Protein AF-A0A8X7BJM1-F1 (afdb_monomer)

Secondary structure (DSSP, 8-state):
------GGGTT-HHHHHHHHHHHTT-SHHHHHHHHHH----TTS-HHHHHHHHHHHHHHHHHHTT--SHHHHHHHHHHHHHHHHS-HHHHHTTHHHHTT--SHHHHHHHHHHHHHHHHHHHHHHHHHHHHHH-TT---S--TTGGGEEEEEETTEEEEEE--TT-SSEEEEGGG--GGGEEEEEEEE--TT-SSPEEEEEEEEEEEETTEEEEEEEEEEPPS---

Radius of gyration: 25.99 Å; Cα contacts (8 Å, |Δi|>4): 200; chains: 1; bounding box: 63×40×68 Å

Structure (mmCIF, N/CA/C/O backbone):
data_AF-A0A8X7BJM1-F1
#
_entry.id   AF-A0A8X7BJM1-F1
#
loop_
_atom_site.group_PDB
_atom_site.id
_atom_site.type_symbol
_atom_site.label_atom_id
_atom_site.label_alt_id
_atom_site.label_comp_id
_atom_site.label_asym_id
_atom_site.label_entity_id
_atom_site.label_seq_id
_atom_site.pdbx_PDB_ins_code
_atom_site.Cartn_x
_atom_site.Cartn_y
_atom_site.Cartn_z
_atom_site.occupancy
_atom_site.B_iso_or_equiv
_atom_site.auth_seq_id
_atom_site.auth_comp_id
_atom_site.auth_asym_id
_atom_site.auth_atom_id
_atom_site.pdbx_PDB_model_num
ATOM 1 N N . MET A 1 1 ? -14.568 16.059 1.500 1.00 31.41 1 MET A N 1
ATOM 2 C CA . MET A 1 1 ? -15.320 16.355 0.261 1.00 31.41 1 MET A CA 1
ATOM 3 C C . MET A 1 1 ? -14.582 15.734 -0.912 1.00 31.41 1 MET A C 1
ATOM 5 O O . MET A 1 1 ? -13.547 16.249 -1.311 1.00 31.41 1 MET A O 1
ATOM 9 N N . LEU A 1 2 ? -15.061 14.593 -1.407 1.00 35.19 2 LEU A N 1
ATOM 10 C CA . LEU A 1 2 ? -14.572 14.008 -2.654 1.00 35.19 2 LEU A CA 1
ATOM 11 C C . LEU A 1 2 ? -15.111 14.876 -3.796 1.00 35.19 2 LEU A C 1
ATOM 13 O O . LEU A 1 2 ? -16.325 14.955 -3.980 1.00 35.19 2 LEU A O 1
ATOM 17 N N . ALA A 1 3 ? -14.231 15.585 -4.501 1.00 38.00 3 ALA A N 1
ATOM 18 C CA . ALA A 1 3 ? -14.613 16.372 -5.666 1.00 38.00 3 ALA A CA 1
ATOM 19 C C . ALA A 1 3 ? -15.157 15.418 -6.742 1.00 38.00 3 ALA A C 1
ATOM 21 O O . ALA A 1 3 ? -14.415 14.640 -7.337 1.00 38.00 3 ALA A O 1
ATOM 22 N N . ARG A 1 4 ? -16.478 15.423 -6.932 1.00 48.12 4 ARG A N 1
ATOM 23 C CA . ARG A 1 4 ? -17.160 14.653 -7.974 1.00 48.12 4 ARG A CA 1
ATOM 24 C C . ARG A 1 4 ? -16.864 15.352 -9.302 1.00 48.12 4 ARG A C 1
ATOM 26 O O . ARG A 1 4 ? -17.369 16.446 -9.536 1.00 48.12 4 ARG A O 1
ATOM 33 N N . GLU A 1 5 ? -15.990 14.771 -10.122 1.00 55.28 5 GLU A N 1
ATOM 34 C CA . GLU A 1 5 ? -15.698 15.317 -11.451 1.00 55.28 5 GLU A CA 1
ATOM 35 C C . GLU A 1 5 ? -16.954 15.290 -12.344 1.00 55.28 5 GLU A C 1
ATOM 37 O O . GLU A 1 5 ? -17.783 14.379 -12.218 1.00 55.28 5 GLU A O 1
ATOM 42 N N . PRO A 1 6 ? -17.128 16.295 -13.222 1.00 49.28 6 PRO A N 1
ATOM 43 C CA . PRO A 1 6 ? -18.355 16.483 -13.982 1.00 49.28 6 PRO A CA 1
ATOM 44 C C . PRO A 1 6 ? -18.604 15.322 -14.952 1.00 49.28 6 PRO A C 1
ATOM 46 O O . PRO A 1 6 ? -17.766 14.970 -15.784 1.00 49.28 6 PRO A O 1
ATOM 49 N N . THR A 1 7 ? -19.810 14.761 -14.868 1.00 55.81 7 THR A N 1
ATOM 50 C CA . THR A 1 7 ? -20.319 13.607 -15.632 1.00 55.81 7 THR A CA 1
ATOM 51 C C . THR A 1 7 ? -20.351 13.805 -17.150 1.00 55.81 7 THR A C 1
ATOM 53 O O . THR A 1 7 ? -20.554 12.844 -17.884 1.00 55.81 7 THR A O 1
ATOM 56 N N . GLU A 1 8 ? -20.099 15.017 -17.643 1.00 57.72 8 GLU A N 1
ATOM 57 C CA . GLU A 1 8 ? -20.101 15.347 -19.074 1.00 57.72 8 GLU A CA 1
ATOM 58 C C . GLU A 1 8 ? -18.934 14.715 -19.854 1.00 57.72 8 GLU A C 1
ATOM 60 O O . GLU A 1 8 ? -19.044 14.514 -21.061 1.00 57.72 8 GLU A O 1
ATOM 65 N N . ARG A 1 9 ? -17.827 14.344 -19.192 1.00 54.62 9 ARG A N 1
ATOM 66 C CA . ARG A 1 9 ? -16.657 13.723 -19.853 1.00 54.62 9 ARG A CA 1
ATOM 67 C C . ARG A 1 9 ? -16.597 12.199 -19.735 1.00 54.62 9 ARG A C 1
ATOM 69 O O . ARG A 1 9 ? -15.728 11.586 -20.347 1.00 54.62 9 ARG A O 1
ATOM 76 N N . ALA A 1 10 ? -17.532 11.577 -19.013 1.00 55.81 10 ALA A N 1
ATOM 77 C CA . ALA A 1 10 ? -17.560 10.127 -18.794 1.00 55.81 10 ALA A CA 1
ATOM 78 C C . ALA A 1 10 ? -17.855 9.308 -20.068 1.00 55.81 10 ALA A C 1
ATOM 80 O O . ALA A 1 10 ? -17.527 8.128 -20.122 1.00 55.81 10 ALA A O 1
ATOM 81 N N . ASN A 1 11 ? -18.427 9.930 -21.105 1.00 61.69 11 ASN A N 1
ATOM 82 C CA . ASN A 1 11 ? -18.673 9.288 -22.404 1.00 61.69 11 ASN A CA 1
ATOM 83 C C . ASN A 1 11 ? -17.532 9.494 -23.414 1.00 61.69 11 ASN A C 1
ATOM 85 O O . ASN A 1 11 ? -17.582 8.945 -24.514 1.00 61.69 11 ASN A O 1
ATOM 89 N N . ASN A 1 12 ? -16.508 10.285 -23.077 1.00 77.75 12 ASN A N 1
ATOM 90 C CA . ASN A 1 12 ? -15.340 10.437 -23.934 1.00 77.75 12 ASN A CA 1
ATOM 91 C C . ASN A 1 12 ? -14.398 9.254 -23.690 1.00 77.75 12 ASN A C 1
ATOM 93 O O . ASN A 1 12 ? -13.692 9.207 -22.681 1.00 77.75 12 ASN A O 1
ATOM 97 N N . TYR A 1 13 ? -14.406 8.306 -24.627 1.00 72.62 13 TYR A N 1
ATOM 98 C CA . TYR A 1 13 ? -13.582 7.105 -24.561 1.00 72.62 13 TYR A CA 1
ATOM 99 C C . TYR A 1 13 ? -12.098 7.430 -24.387 1.00 72.62 13 TYR A C 1
ATOM 101 O O . TYR A 1 13 ? -11.459 6.782 -23.573 1.00 72.62 13 TYR A O 1
ATOM 109 N N . ASP A 1 14 ? -11.562 8.450 -25.062 1.00 70.69 14 ASP A N 1
ATOM 110 C CA . ASP A 1 14 ? -10.148 8.818 -24.938 1.00 70.69 14 ASP A CA 1
ATOM 111 C C . ASP A 1 14 ? -9.834 9.412 -23.560 1.00 70.69 14 ASP A C 1
ATOM 113 O O . ASP A 1 14 ? -8.816 9.074 -22.969 1.00 70.69 14 ASP A O 1
ATOM 117 N N . PHE A 1 15 ? -10.743 10.203 -22.981 1.00 76.75 15 PHE A N 1
ATOM 118 C CA . PHE A 1 15 ? -10.597 10.718 -21.614 1.00 76.75 15 PHE A CA 1
ATOM 119 C C . PHE A 1 15 ? -10.690 9.606 -20.565 1.00 76.75 15 PHE A C 1
ATOM 121 O O . PHE A 1 15 ? -9.881 9.560 -19.645 1.00 76.75 15 PHE A O 1
ATOM 128 N N . VAL A 1 16 ? -11.658 8.695 -20.696 1.00 72.69 16 VAL A N 1
ATOM 129 C CA . VAL A 1 16 ? -11.825 7.559 -19.779 1.00 72.69 16 VAL A CA 1
ATOM 130 C C . VAL A 1 16 ? -10.684 6.563 -19.940 1.00 72.69 16 VAL A C 1
ATOM 132 O O . VAL A 1 16 ? -10.176 6.062 -18.943 1.00 72.69 16 VAL A O 1
ATOM 135 N N . LYS A 1 17 ? -10.225 6.314 -21.168 1.00 65.31 17 LYS A N 1
ATOM 136 C CA . LYS A 1 17 ? -9.043 5.508 -21.469 1.00 65.31 17 LYS A CA 1
ATOM 137 C C . LYS A 1 17 ? -7.799 6.142 -20.867 1.00 65.31 17 LYS A C 1
ATOM 139 O O . LYS A 1 17 ? -7.094 5.441 -20.158 1.00 65.31 17 LYS A O 1
ATOM 144 N N . ASP A 1 18 ? -7.565 7.438 -21.042 1.00 67.31 18 ASP A N 1
ATOM 145 C CA . ASP A 1 18 ? -6.436 8.134 -20.420 1.00 67.31 18 ASP A CA 1
ATOM 146 C C . ASP A 1 18 ? -6.542 8.144 -18.895 1.00 67.31 18 ASP A C 1
ATOM 148 O O . ASP A 1 18 ? -5.548 7.918 -18.216 1.00 67.31 18 ASP A O 1
ATOM 152 N N . LEU A 1 19 ? -7.734 8.331 -18.329 1.00 68.69 19 LEU A N 1
ATOM 153 C CA . LEU A 1 19 ? -7.967 8.297 -16.886 1.00 68.69 19 LEU A CA 1
ATOM 154 C C . LEU A 1 19 ? -7.733 6.892 -16.314 1.00 68.69 19 LEU A C 1
ATOM 156 O O . LEU A 1 19 ? -7.068 6.757 -15.290 1.00 68.69 19 LEU A O 1
ATOM 160 N N . ILE A 1 20 ? -8.225 5.845 -16.983 1.00 63.72 20 ILE A N 1
ATOM 161 C CA . ILE A 1 20 ? -8.004 4.443 -16.615 1.00 63.72 20 ILE A CA 1
ATOM 162 C C . ILE A 1 20 ? -6.530 4.086 -16.788 1.00 63.72 20 ILE A C 1
ATOM 164 O O . ILE A 1 20 ? -5.962 3.529 -15.862 1.00 63.72 20 ILE A O 1
ATOM 168 N N . LEU A 1 21 ? -5.875 4.447 -17.895 1.00 58.19 21 LEU A N 1
ATOM 169 C CA . LEU A 1 21 ? -4.447 4.203 -18.145 1.00 58.19 21 LEU A CA 1
ATOM 170 C C . LEU A 1 21 ? -3.553 4.928 -17.128 1.00 58.19 21 LEU A C 1
ATOM 172 O O . LEU A 1 21 ? -2.592 4.349 -16.617 1.00 58.19 21 LEU A O 1
ATOM 176 N N . LYS A 1 22 ? -3.904 6.167 -16.773 1.00 60.94 22 LYS A N 1
ATOM 177 C CA . LYS A 1 22 ? -3.243 6.973 -15.738 1.00 60.94 22 LYS A CA 1
ATOM 178 C C . LYS A 1 22 ? -3.478 6.401 -14.334 1.00 60.94 22 LYS A C 1
ATOM 180 O O . LYS A 1 22 ? -2.590 6.495 -13.490 1.00 60.94 22 LYS A O 1
ATOM 185 N N . ARG A 1 23 ? -4.625 5.750 -14.095 1.00 51.47 23 ARG A N 1
ATOM 186 C CA . ARG A 1 23 ? -4.988 5.073 -12.833 1.00 51.47 23 ARG A CA 1
ATOM 187 C C . ARG A 1 23 ? -4.426 3.648 -12.719 1.00 51.47 23 ARG A C 1
ATOM 189 O O . ARG A 1 23 ? -4.087 3.235 -11.619 1.00 51.47 23 ARG A O 1
ATOM 196 N N . TYR A 1 24 ? -4.254 2.935 -13.835 1.00 51.00 24 TYR A N 1
ATOM 197 C CA . TYR A 1 24 ? -3.680 1.583 -13.924 1.00 51.00 24 TYR A CA 1
ATOM 198 C C . TYR A 1 24 ? -2.150 1.557 -14.087 1.00 51.00 24 TYR A C 1
ATOM 200 O O . TYR A 1 24 ? -1.584 0.475 -14.213 1.00 51.00 24 TYR A O 1
ATOM 208 N N . ARG A 1 25 ? -1.468 2.717 -14.054 1.00 53.84 25 ARG A N 1
ATOM 209 C CA . ARG A 1 25 ? 0.008 2.834 -14.004 1.00 53.84 25 ARG A CA 1
ATOM 210 C C . ARG A 1 25 ? 0.726 1.895 -14.980 1.00 53.84 25 ARG A C 1
ATOM 212 O O . ARG A 1 25 ? 1.560 1.076 -14.604 1.00 53.84 25 ARG A O 1
ATOM 219 N N . LEU A 1 26 ? 0.423 2.040 -16.262 1.00 54.47 26 LEU A N 1
ATOM 220 C CA . LEU A 1 26 ? 0.952 1.166 -17.311 1.00 54.47 26 LEU A CA 1
ATOM 221 C C . LEU A 1 26 ? 2.413 1.435 -17.708 1.00 54.47 26 LEU A C 1
ATOM 223 O O . LEU A 1 26 ? 2.839 0.961 -18.754 1.00 54.47 26 LEU A O 1
ATOM 227 N N . ASN A 1 27 ? 3.181 2.173 -16.913 1.00 66.56 27 ASN A N 1
ATOM 228 C CA . ASN A 1 27 ? 4.412 2.760 -17.415 1.00 66.56 27 ASN A CA 1
ATOM 229 C C . ASN A 1 27 ? 5.642 2.153 -16.664 1.00 66.56 27 ASN A C 1
ATOM 231 O O . ASN A 1 27 ? 6.302 1.279 -17.221 1.00 66.56 27 ASN A O 1
ATOM 235 N N . SER A 1 28 ? 5.898 2.396 -15.375 1.00 69.38 28 SER A N 1
ATOM 236 C CA . SER A 1 28 ? 7.191 1.982 -14.766 1.00 69.38 28 SER A CA 1
ATOM 237 C C . SER A 1 28 ? 7.228 0.554 -14.216 1.00 69.38 28 SER A C 1
ATOM 239 O O . SER A 1 28 ? 8.232 -0.142 -14.356 1.00 69.38 28 SER A O 1
ATOM 241 N N . GLU A 1 29 ? 6.137 0.075 -13.615 1.00 74.69 29 GLU A N 1
ATOM 242 C CA . GLU A 1 29 ? 6.082 -1.273 -13.025 1.00 74.69 29 GLU A CA 1
ATOM 243 C C . GLU A 1 29 ? 6.137 -2.366 -14.101 1.00 74.69 29 GLU A C 1
ATOM 245 O O . GLU A 1 29 ? 6.759 -3.410 -13.912 1.00 74.69 29 GLU A O 1
ATOM 250 N N . LYS A 1 30 ? 5.533 -2.114 -15.267 1.00 79.62 30 LYS A N 1
ATOM 251 C CA . LYS A 1 30 ? 5.574 -3.047 -16.396 1.00 79.62 30 LYS A CA 1
ATOM 252 C C . LYS A 1 30 ? 6.967 -3.113 -17.016 1.00 79.62 30 LYS A C 1
ATOM 254 O O . LYS A 1 30 ? 7.442 -4.212 -17.277 1.00 79.62 30 LYS A O 1
ATOM 259 N N . LEU A 1 31 ? 7.637 -1.973 -17.208 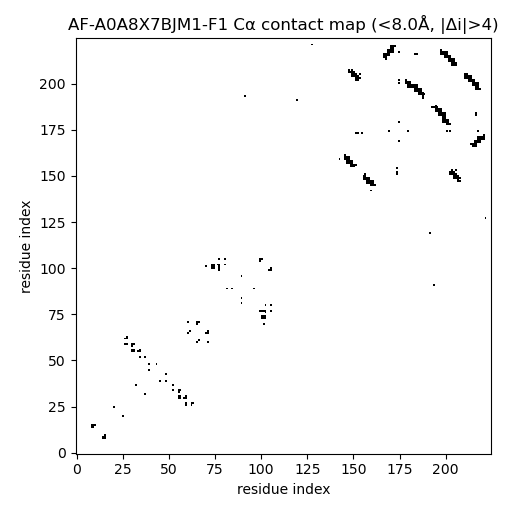1.00 81.50 31 LEU A N 1
ATOM 260 C CA . LEU A 1 31 ? 9.023 -1.932 -17.691 1.00 81.50 31 LEU A CA 1
ATOM 261 C C . LEU A 1 31 ? 9.971 -2.644 -16.722 1.00 81.50 31 LEU A C 1
ATOM 263 O O . LEU A 1 31 ? 10.803 -3.443 -17.148 1.00 81.50 31 LEU A O 1
ATOM 267 N N . LYS A 1 32 ? 9.766 -2.454 -15.416 1.00 85.31 32 LYS A N 1
ATOM 268 C CA . LYS A 1 32 ? 10.459 -3.199 -14.363 1.00 85.31 32 LYS A CA 1
ATOM 269 C C . LYS A 1 32 ? 10.218 -4.708 -14.467 1.00 85.31 32 LYS A C 1
ATOM 271 O O . LYS A 1 32 ? 11.161 -5.496 -14.425 1.00 85.31 32 LYS A O 1
ATOM 276 N N . GLN A 1 33 ? 8.965 -5.130 -14.629 1.00 83.31 33 GLN A N 1
ATOM 277 C CA . GLN A 1 33 ? 8.628 -6.543 -14.812 1.00 83.31 33 GLN A CA 1
ATOM 278 C C . GLN A 1 33 ? 9.251 -7.118 -16.083 1.00 83.31 33 GLN A C 1
ATOM 280 O O . GLN A 1 33 ? 9.780 -8.226 -16.027 1.00 83.31 33 GLN A O 1
ATOM 285 N N . CYS A 1 34 ? 9.239 -6.376 -17.193 1.00 85.50 34 CYS A N 1
ATOM 286 C CA . CYS A 1 34 ? 9.956 -6.750 -18.405 1.00 85.50 34 CYS A CA 1
ATOM 287 C C . CYS A 1 34 ? 11.444 -6.921 -18.096 1.00 85.50 34 CYS A C 1
ATOM 289 O O . CYS A 1 34 ? 11.979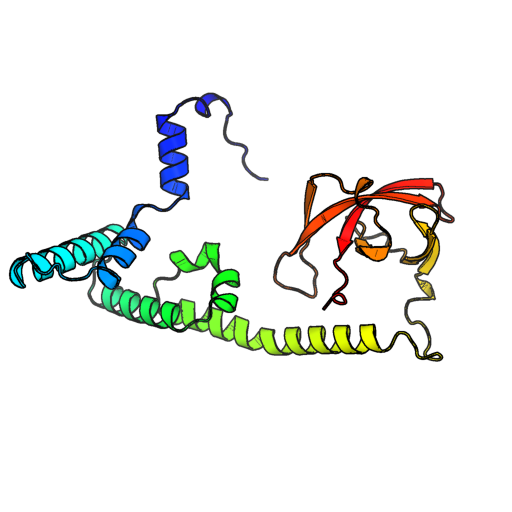 -7.983 -18.361 1.00 85.50 34 CYS A O 1
ATOM 291 N N . PHE A 1 35 ? 12.097 -5.963 -17.441 1.00 86.50 35 PHE A N 1
ATOM 292 C CA . PHE A 1 35 ? 13.517 -6.058 -17.104 1.00 86.50 35 PHE A CA 1
ATOM 293 C C . PHE A 1 35 ? 13.871 -7.302 -16.262 1.00 86.50 35 PHE A C 1
ATOM 295 O O . PHE A 1 35 ? 14.793 -8.032 -16.619 1.00 86.50 35 PHE A O 1
ATOM 302 N N . TYR A 1 36 ? 13.128 -7.595 -15.187 1.00 84.50 36 TYR A N 1
ATOM 303 C CA . TYR A 1 36 ? 13.457 -8.714 -14.286 1.00 84.50 36 TYR A CA 1
ATOM 304 C C . TYR A 1 36 ? 12.961 -10.087 -14.752 1.00 84.50 36 TYR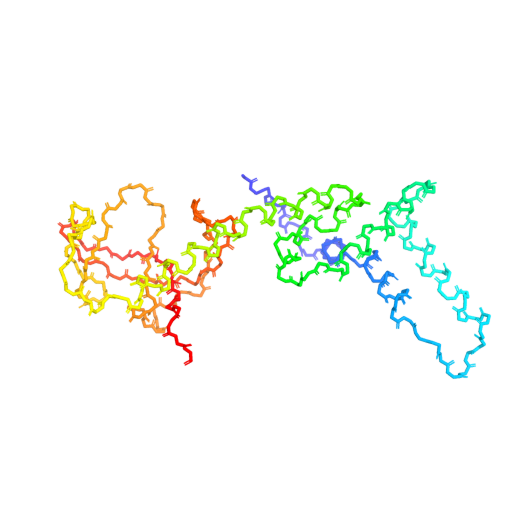 A C 1
ATOM 306 O O . TYR A 1 36 ? 13.547 -11.102 -14.381 1.00 84.50 36 TYR A O 1
ATOM 314 N N . ARG A 1 37 ? 11.863 -10.149 -15.515 1.00 85.31 37 ARG A N 1
ATOM 315 C CA . ARG A 1 37 ? 11.268 -11.417 -15.977 1.00 85.31 37 ARG A CA 1
ATOM 316 C C . ARG A 1 37 ? 11.662 -11.777 -17.403 1.00 85.31 37 ARG A C 1
ATOM 318 O O . ARG A 1 37 ? 11.318 -12.867 -17.857 1.00 85.31 37 ARG A O 1
ATOM 325 N N . HIS A 1 38 ? 12.339 -10.884 -18.123 1.00 85.25 38 HIS A N 1
ATOM 326 C CA . HIS A 1 38 ? 12.786 -11.170 -19.475 1.00 85.25 38 HIS A CA 1
ATOM 327 C C . HIS A 1 38 ? 13.794 -12.319 -19.462 1.00 85.25 38 HIS A C 1
ATOM 329 O O . HIS A 1 38 ? 14.743 -12.343 -18.685 1.00 85.25 38 HIS A O 1
ATOM 335 N N . GLN A 1 39 ? 13.550 -13.294 -20.331 1.00 86.12 39 GLN A N 1
ATOM 336 C CA . GLN A 1 39 ? 14.404 -14.453 -20.519 1.00 86.12 39 GLN A CA 1
ATOM 337 C C . GLN A 1 39 ? 14.886 -14.480 -21.962 1.00 86.12 39 GLN A C 1
ATOM 339 O O . GLN A 1 39 ? 14.164 -14.123 -22.897 1.00 86.12 39 GLN A O 1
ATOM 344 N N . LYS A 1 40 ? 16.126 -14.923 -22.147 1.00 90.50 40 LYS A N 1
ATOM 345 C CA . LYS A 1 40 ? 16.721 -15.064 -23.469 1.00 90.50 40 LYS A CA 1
ATOM 346 C C . LYS A 1 40 ? 16.036 -16.207 -24.227 1.00 90.50 40 LYS A C 1
ATOM 348 O O . LYS A 1 40 ? 16.087 -17.354 -23.796 1.00 90.50 40 LYS A O 1
ATOM 353 N N . SER A 1 41 ? 15.476 -15.900 -25.397 1.00 83.38 41 SER A N 1
ATOM 354 C CA . SER A 1 41 ? 15.020 -16.922 -26.350 1.00 83.38 41 SER A CA 1
ATOM 355 C C . SER A 1 41 ? 16.207 -17.659 -26.986 1.00 83.38 41 SER A C 1
ATOM 357 O O . SER A 1 41 ? 17.251 -17.052 -27.247 1.00 83.38 41 SER A O 1
ATOM 359 N N . ALA A 1 42 ? 16.033 -18.953 -27.272 1.00 77.94 42 ALA A N 1
ATOM 360 C CA . ALA A 1 42 ? 17.045 -19.816 -27.888 1.00 77.94 42 ALA A CA 1
ATOM 361 C C . ALA A 1 42 ? 17.536 -19.297 -29.254 1.00 77.94 42 ALA A C 1
ATOM 363 O O . ALA A 1 42 ? 18.698 -19.483 -29.602 1.00 77.94 42 ALA A O 1
ATOM 364 N N . GLU A 1 43 ? 16.678 -18.589 -29.992 1.00 84.88 43 GLU A N 1
ATOM 365 C CA . GLU A 1 43 ? 16.972 -18.052 -31.328 1.00 84.88 43 GLU A CA 1
ATOM 366 C C . GLU A 1 43 ? 17.700 -16.697 -31.293 1.00 84.88 43 GLU A C 1
ATOM 368 O O . GLU A 1 43 ? 18.320 -16.281 -32.273 1.00 84.88 43 GLU A O 1
ATOM 373 N N . LYS A 1 44 ? 17.641 -15.974 -30.167 1.00 85.88 44 LYS A N 1
ATOM 374 C CA . LYS A 1 44 ? 18.202 -14.619 -30.067 1.00 85.88 44 LYS A CA 1
ATOM 375 C C . LYS A 1 44 ? 19.688 -14.658 -29.741 1.00 85.88 44 LYS A C 1
ATOM 377 O O . LYS A 1 44 ? 20.129 -15.438 -28.902 1.00 85.88 44 LYS A O 1
ATOM 382 N N . SER A 1 45 ? 20.475 -13.743 -30.306 1.00 91.25 45 SER A N 1
ATOM 383 C CA . SER A 1 45 ? 21.873 -13.544 -29.899 1.00 91.25 45 SER A CA 1
ATOM 384 C C . SER A 1 45 ? 21.964 -12.920 -28.494 1.00 91.25 45 SER A C 1
ATOM 386 O O . SER A 1 45 ? 21.050 -12.231 -28.042 1.00 91.25 45 SER A O 1
ATOM 388 N N . TRP A 1 46 ? 23.077 -13.138 -27.784 1.00 89.62 46 TRP A N 1
ATOM 389 C CA . TRP A 1 46 ? 23.328 -12.473 -26.492 1.00 89.62 46 TRP A CA 1
ATOM 390 C C . TRP A 1 46 ? 23.411 -10.947 -26.618 1.00 89.62 46 TRP A C 1
ATOM 392 O O . TRP A 1 46 ? 22.994 -10.237 -25.708 1.00 89.62 46 TRP A O 1
ATOM 402 N N . ARG A 1 47 ? 23.884 -10.442 -27.766 1.00 91.06 47 ARG A N 1
ATOM 403 C CA . ARG A 1 47 ? 23.927 -9.006 -28.064 1.00 91.06 47 ARG A CA 1
ATOM 404 C C . ARG A 1 47 ? 22.520 -8.407 -28.119 1.00 91.06 47 ARG A C 1
ATOM 406 O O . ARG A 1 47 ? 22.282 -7.380 -27.499 1.00 91.06 47 ARG A O 1
ATOM 413 N N . ASN A 1 48 ? 21.585 -9.072 -28.799 1.00 89.38 48 ASN A N 1
ATOM 414 C CA . ASN A 1 48 ? 20.204 -8.593 -28.905 1.00 89.38 48 ASN A CA 1
ATOM 415 C C . ASN A 1 48 ? 19.500 -8.618 -27.543 1.00 89.38 48 ASN A C 1
ATOM 417 O O . ASN A 1 48 ? 18.836 -7.656 -27.181 1.00 89.38 48 ASN A O 1
ATOM 421 N N . TYR A 1 49 ? 19.721 -9.672 -26.754 1.00 89.88 49 TYR A N 1
ATOM 422 C CA . TYR A 1 49 ? 19.193 -9.763 -25.391 1.00 89.88 49 TYR A CA 1
ATOM 423 C C . TYR A 1 49 ? 19.709 -8.635 -24.481 1.00 89.88 49 TYR A C 1
ATOM 425 O O . TYR A 1 49 ? 18.932 -8.006 -23.768 1.00 89.88 49 TYR A O 1
ATOM 433 N N . ALA A 1 50 ? 21.009 -8.328 -24.543 1.00 91.12 50 ALA A N 1
ATOM 434 C CA . ALA A 1 50 ? 21.589 -7.218 -23.789 1.00 91.12 50 ALA A CA 1
ATOM 435 C C . ALA A 1 50 ? 21.008 -5.857 -24.215 1.00 91.12 50 ALA A C 1
ATOM 437 O O . ALA A 1 50 ? 20.745 -5.016 -23.358 1.00 91.12 50 ALA A O 1
ATOM 438 N N . HIS A 1 51 ? 20.763 -5.651 -25.515 1.00 90.56 51 HIS A N 1
ATOM 439 C CA . HIS A 1 51 ? 20.087 -4.447 -26.003 1.00 90.56 51 HIS A CA 1
ATOM 440 C C . HIS A 1 51 ? 18.659 -4.327 -25.466 1.00 90.56 51 HIS A C 1
ATOM 442 O O . HIS A 1 51 ? 18.297 -3.255 -24.996 1.00 90.56 51 HIS A O 1
ATOM 448 N N . GLU A 1 52 ? 17.878 -5.409 -25.474 1.00 88.44 52 GLU A N 1
ATOM 449 C CA . GLU A 1 52 ? 16.505 -5.418 -24.951 1.00 88.44 52 GLU A CA 1
ATOM 450 C C . GLU A 1 52 ? 16.465 -5.075 -23.455 1.00 88.44 52 GLU A C 1
ATOM 452 O O . GLU A 1 52 ? 15.706 -4.198 -23.045 1.00 88.44 52 GLU A O 1
ATOM 457 N N . LEU A 1 53 ? 17.339 -5.686 -22.646 1.00 89.69 53 LEU A N 1
ATOM 458 C CA . LEU A 1 53 ? 17.462 -5.346 -21.224 1.00 89.69 53 LEU A CA 1
ATOM 459 C C . LEU A 1 53 ? 17.843 -3.880 -21.010 1.00 89.69 53 LEU A C 1
ATOM 461 O O . LEU A 1 53 ? 17.262 -3.212 -20.155 1.00 89.69 53 LEU A O 1
ATOM 465 N N . ASN A 1 54 ? 18.800 -3.375 -21.791 1.00 91.94 54 ASN A N 1
ATOM 466 C CA . ASN A 1 54 ? 19.216 -1.984 -21.700 1.00 91.94 54 ASN A CA 1
ATOM 467 C C . ASN A 1 54 ? 18.080 -1.025 -22.085 1.00 91.94 54 ASN A C 1
ATOM 469 O O . ASN A 1 54 ? 17.905 -0.005 -21.423 1.00 91.94 54 ASN A O 1
ATOM 473 N N . SER A 1 55 ? 17.287 -1.357 -23.106 1.00 89.31 55 SER A N 1
ATOM 474 C CA . SER A 1 55 ? 16.107 -0.580 -23.497 1.00 89.31 55 SER A CA 1
ATOM 475 C C . SER A 1 55 ? 15.071 -0.532 -22.377 1.00 89.31 55 SER A C 1
ATOM 477 O O . SER A 1 55 ? 14.706 0.563 -21.956 1.00 89.31 55 SER A O 1
ATOM 479 N N . TYR A 1 56 ? 14.678 -1.680 -21.811 1.00 87.69 56 TYR A N 1
ATOM 480 C CA . TYR A 1 56 ? 13.713 -1.711 -20.704 1.00 87.69 56 TYR A CA 1
ATOM 481 C C . TYR A 1 56 ? 14.196 -0.916 -19.491 1.00 87.69 56 TYR A C 1
ATOM 483 O O . TYR A 1 56 ? 13.428 -0.156 -18.906 1.00 87.69 56 TYR A O 1
ATOM 491 N N . PHE A 1 57 ? 15.472 -1.059 -19.127 1.00 88.88 57 PHE A N 1
ATOM 492 C CA . PHE A 1 57 ? 16.050 -0.326 -18.006 1.00 88.88 57 PHE A CA 1
ATOM 493 C C . PHE A 1 57 ? 16.106 1.184 -18.265 1.00 88.88 57 PHE A C 1
ATOM 495 O O . PHE A 1 57 ? 15.723 1.968 -17.402 1.00 88.88 57 PHE A O 1
ATOM 502 N N . THR A 1 58 ? 16.536 1.598 -19.461 1.00 88.38 58 THR A N 1
ATOM 503 C CA . THR A 1 58 ? 16.631 3.017 -19.841 1.00 88.38 58 THR A CA 1
ATOM 504 C C . THR A 1 58 ? 15.258 3.681 -19.856 1.00 88.38 58 THR A C 1
ATOM 506 O O . THR A 1 58 ? 15.094 4.779 -19.327 1.00 88.38 58 THR A O 1
ATOM 509 N N . GLU A 1 59 ? 14.255 3.009 -20.418 1.00 88.00 59 GLU A N 1
ATOM 510 C CA . GLU A 1 59 ? 12.877 3.501 -20.436 1.00 88.00 59 GLU A CA 1
ATOM 511 C C . GLU A 1 59 ? 12.299 3.584 -19.018 1.00 88.00 59 GLU A C 1
ATOM 513 O O . GLU A 1 59 ? 11.668 4.580 -18.663 1.00 88.00 59 GLU A O 1
ATOM 518 N N . TRP A 1 60 ? 12.588 2.591 -18.170 1.00 87.44 60 TRP A N 1
ATOM 519 C CA . TRP A 1 60 ? 12.118 2.559 -16.787 1.00 87.44 60 TRP A CA 1
ATOM 520 C C . TRP A 1 60 ? 12.652 3.734 -15.957 1.00 87.44 60 TRP A C 1
ATOM 522 O O . TRP A 1 60 ? 11.877 4.440 -15.302 1.00 87.44 60 TRP A O 1
ATOM 532 N N . ILE A 1 61 ? 13.964 3.988 -16.003 1.00 88.25 61 ILE A N 1
ATOM 533 C CA . ILE A 1 61 ? 14.575 5.093 -15.248 1.00 88.25 61 ILE A CA 1
ATOM 534 C C . ILE A 1 61 ? 14.167 6.463 -15.812 1.00 88.25 61 ILE A C 1
ATOM 536 O O . ILE A 1 61 ? 14.005 7.417 -15.044 1.00 88.25 61 ILE A O 1
ATOM 540 N N . ALA A 1 62 ? 13.949 6.559 -17.130 1.00 87.62 62 ALA A N 1
ATOM 541 C CA . ALA A 1 62 ? 13.505 7.785 -17.787 1.00 87.62 62 ALA A CA 1
ATOM 542 C C . ALA A 1 62 ? 12.087 8.170 -17.352 1.00 87.62 62 ALA A C 1
ATOM 544 O O . ALA A 1 62 ? 11.814 9.335 -17.058 1.00 87.62 62 ALA A O 1
ATOM 545 N N . GLU A 1 63 ? 11.190 7.193 -17.239 1.00 83.44 63 GLU A N 1
ATOM 546 C CA . GLU A 1 63 ? 9.834 7.437 -16.764 1.00 83.44 63 GLU A CA 1
ATOM 547 C C . GLU A 1 63 ? 9.794 7.850 -15.290 1.00 83.44 63 GLU A C 1
ATOM 549 O O . GLU A 1 63 ? 9.054 8.760 -14.910 1.00 83.44 63 GLU A O 1
ATOM 554 N N . LEU A 1 64 ? 10.630 7.233 -14.454 1.00 82.62 64 LEU A N 1
ATOM 555 C CA . LEU A 1 64 ? 10.754 7.612 -13.047 1.00 82.62 64 LEU A CA 1
ATOM 556 C C . LEU A 1 64 ? 11.454 8.963 -12.840 1.00 82.62 64 LEU A C 1
ATOM 558 O O . LEU A 1 64 ? 11.508 9.428 -11.694 1.00 82.62 64 LEU A O 1
ATOM 562 N N . GLN A 1 65 ? 11.912 9.599 -13.930 1.00 84.25 65 GLN A N 1
ATOM 563 C CA . GLN A 1 65 ? 12.630 10.873 -13.964 1.00 84.25 65 GLN A CA 1
ATOM 564 C C . GLN A 1 65 ? 13.917 10.840 -13.127 1.00 84.25 65 GLN A C 1
ATOM 566 O O . GLN A 1 65 ? 14.263 11.822 -12.469 1.00 84.25 65 GLN A O 1
ATOM 571 N N . VAL A 1 66 ? 14.626 9.708 -13.143 1.00 85.62 66 VAL A N 1
ATOM 572 C CA . VAL A 1 66 ? 15.908 9.534 -12.449 1.00 85.62 66 VAL A CA 1
ATOM 573 C C . VAL A 1 66 ? 17.008 10.207 -13.265 1.00 85.62 66 VAL A C 1
ATOM 575 O O . VAL A 1 66 ? 17.277 9.815 -14.398 1.00 85.62 66 VAL A O 1
ATOM 578 N N . LYS A 1 67 ? 17.631 11.247 -12.703 1.00 89.00 67 LYS A N 1
ATOM 579 C CA . LYS A 1 67 ? 18.612 12.098 -13.404 1.00 89.00 67 LYS A CA 1
ATOM 580 C C . LYS A 1 67 ? 20.026 11.984 -12.846 1.00 89.00 67 LYS A C 1
ATOM 582 O O . LYS A 1 67 ? 20.974 12.355 -13.532 1.00 89.00 67 LYS A O 1
ATOM 587 N N . THR A 1 68 ? 20.177 11.505 -11.614 1.00 93.56 68 THR A N 1
ATOM 588 C CA . THR A 1 68 ? 21.475 11.410 -10.935 1.00 93.56 68 THR A CA 1
ATOM 589 C C . THR A 1 68 ? 21.813 9.969 -10.573 1.00 93.56 68 THR A C 1
ATOM 591 O O . THR A 1 68 ? 20.931 9.129 -10.392 1.00 93.56 68 THR A O 1
ATOM 594 N N . PHE A 1 69 ? 23.110 9.687 -10.437 1.00 90.44 69 PHE A N 1
ATOM 595 C CA . PHE A 1 69 ? 23.582 8.381 -9.976 1.00 90.44 69 PHE A CA 1
ATOM 596 C C . PHE A 1 69 ? 23.064 8.048 -8.570 1.00 90.44 69 PHE A C 1
ATOM 598 O O . PHE A 1 69 ? 22.666 6.916 -8.321 1.00 90.44 69 PHE A O 1
ATOM 605 N N . GLU A 1 70 ? 22.989 9.041 -7.680 1.00 90.81 70 GLU A N 1
ATOM 606 C CA . GLU A 1 70 ? 22.435 8.864 -6.333 1.00 90.81 70 GLU A CA 1
ATOM 607 C C . GLU A 1 70 ? 20.966 8.424 -6.374 1.00 90.81 70 GLU A C 1
ATOM 609 O O . GLU A 1 70 ? 20.612 7.432 -5.749 1.00 90.81 70 GLU A O 1
ATOM 614 N N . GLN A 1 71 ? 20.133 9.065 -7.202 1.00 89.44 71 GLN A N 1
ATOM 615 C CA . GLN A 1 71 ? 18.732 8.664 -7.375 1.00 89.44 71 GLN A CA 1
ATOM 616 C C . GLN A 1 71 ? 18.594 7.252 -7.958 1.00 89.44 71 GLN A C 1
ATOM 618 O O . GLN A 1 71 ? 17.664 6.527 -7.611 1.00 89.44 71 GLN A O 1
ATOM 623 N N . LEU A 1 72 ? 19.510 6.851 -8.845 1.00 90.88 72 LEU A N 1
ATOM 624 C CA . LEU A 1 72 ? 19.537 5.498 -9.393 1.00 90.88 72 LEU A CA 1
ATOM 625 C C . LEU A 1 72 ? 19.915 4.465 -8.327 1.00 90.88 72 LEU A C 1
ATOM 627 O O . LEU A 1 72 ? 19.294 3.406 -8.242 1.00 90.88 72 LEU A O 1
ATOM 631 N N . LYS A 1 73 ? 20.924 4.776 -7.509 1.00 91.69 73 LYS A N 1
ATOM 632 C CA . LYS A 1 73 ? 21.359 3.945 -6.386 1.00 91.69 73 LYS A CA 1
ATOM 633 C C . LYS A 1 73 ? 20.223 3.776 -5.378 1.00 91.69 73 LYS A C 1
ATOM 635 O O . LYS A 1 73 ? 19.904 2.647 -5.014 1.00 91.69 73 LYS A O 1
ATOM 640 N N . ASP A 1 74 ? 19.572 4.872 -5.004 1.00 91.81 74 ASP A N 1
ATOM 641 C CA . ASP A 1 74 ? 18.432 4.875 -4.088 1.00 91.81 74 ASP A CA 1
ATOM 642 C C . ASP A 1 74 ? 17.262 4.063 -4.644 1.00 91.81 74 ASP A C 1
ATOM 644 O O . ASP A 1 74 ? 16.699 3.240 -3.921 1.00 91.81 74 ASP A O 1
ATOM 648 N N . LEU A 1 75 ? 16.952 4.201 -5.938 1.00 89.00 75 LEU A N 1
ATOM 649 C CA . LEU A 1 75 ? 15.933 3.394 -6.609 1.00 89.00 75 LEU A CA 1
ATOM 650 C C . LEU A 1 75 ? 16.255 1.897 -6.520 1.00 89.00 75 LEU A C 1
ATOM 652 O O . LEU A 1 75 ? 15.394 1.111 -6.137 1.00 89.00 75 LEU A O 1
ATOM 656 N N . LEU A 1 76 ? 17.484 1.490 -6.842 1.00 90.25 76 LEU A N 1
ATOM 657 C CA . LEU A 1 76 ? 17.872 0.076 -6.822 1.00 90.25 76 LEU A CA 1
ATOM 658 C C . LEU A 1 76 ? 17.844 -0.520 -5.410 1.00 90.25 76 LEU A C 1
ATOM 660 O O . LEU A 1 76 ? 17.379 -1.648 -5.236 1.00 90.25 76 LEU A O 1
ATOM 664 N N . ILE A 1 77 ? 18.306 0.226 -4.402 1.00 90.50 77 ILE A N 1
ATOM 665 C CA . ILE A 1 77 ? 18.245 -0.210 -2.999 1.00 90.50 77 ILE A CA 1
ATOM 666 C C . ILE A 1 77 ? 16.782 -0.322 -2.555 1.00 90.50 77 ILE A C 1
ATOM 668 O O . ILE A 1 77 ? 16.400 -1.323 -1.952 1.00 90.50 77 ILE A O 1
ATOM 672 N N . THR A 1 78 ? 15.951 0.658 -2.914 1.00 89.50 78 THR A N 1
ATOM 673 C CA . THR A 1 78 ? 14.513 0.662 -2.621 1.00 89.50 78 THR A CA 1
ATOM 674 C C . THR A 1 78 ? 13.814 -0.539 -3.249 1.00 89.50 78 THR A C 1
ATOM 676 O O . THR A 1 78 ? 13.057 -1.229 -2.575 1.00 89.50 78 THR A O 1
ATOM 679 N N . GLU A 1 79 ? 14.077 -0.849 -4.518 1.00 86.94 79 GLU A N 1
ATOM 680 C CA . GLU A 1 79 ? 13.475 -2.012 -5.178 1.00 86.94 79 GLU A CA 1
ATOM 681 C C . GLU A 1 79 ? 13.930 -3.330 -4.551 1.00 86.94 79 GLU A C 1
ATOM 683 O O . GLU A 1 79 ? 13.130 -4.259 -4.419 1.00 86.94 79 GLU A O 1
ATOM 688 N N . GLN A 1 80 ? 15.179 -3.405 -4.086 1.00 88.44 80 GLN A N 1
ATOM 689 C CA . GLN A 1 80 ? 15.650 -4.599 -3.401 1.00 88.44 80 GLN A CA 1
ATOM 690 C C . GLN A 1 80 ? 15.030 -4.758 -2.002 1.00 88.44 80 GLN A C 1
ATOM 692 O O . GLN A 1 80 ? 14.673 -5.867 -1.611 1.00 88.44 80 GLN A O 1
ATOM 697 N N . LEU A 1 81 ? 14.819 -3.661 -1.270 1.00 86.00 81 LEU A N 1
ATOM 698 C CA . LEU A 1 81 ? 14.037 -3.663 -0.030 1.00 86.00 81 LEU A CA 1
ATOM 699 C C . LEU A 1 81 ? 12.604 -4.136 -0.297 1.00 86.00 81 LEU A C 1
ATOM 701 O O . LEU A 1 81 ? 12.146 -5.088 0.330 1.00 86.00 81 LEU A O 1
ATOM 705 N N . LYS A 1 82 ? 11.926 -3.565 -1.300 1.00 84.81 82 LYS A N 1
ATOM 706 C CA . LYS A 1 82 ? 10.554 -3.943 -1.681 1.00 84.81 82 LYS A CA 1
ATOM 707 C C . LYS A 1 82 ? 10.404 -5.427 -2.018 1.00 84.81 82 LYS A C 1
ATOM 709 O O . LYS A 1 82 ? 9.358 -6.006 -1.731 1.00 84.81 82 LYS A O 1
ATOM 714 N N . TYR A 1 83 ? 11.421 -6.044 -2.620 1.00 84.19 83 TYR A N 1
ATOM 715 C CA . TYR A 1 83 ? 11.422 -7.477 -2.922 1.00 84.19 83 TYR A CA 1
ATOM 716 C C . TYR A 1 83 ? 11.530 -8.354 -1.665 1.00 84.19 83 TYR A C 1
ATOM 718 O O . TYR A 1 83 ? 10.984 -9.455 -1.630 1.00 84.19 83 TYR A O 1
ATOM 726 N N . ARG A 1 84 ? 12.230 -7.881 -0.629 1.00 83.62 84 ARG A N 1
ATOM 727 C CA . ARG A 1 84 ? 12.402 -8.602 0.644 1.00 83.62 84 ARG A CA 1
ATOM 728 C C . ARG A 1 84 ? 11.195 -8.487 1.566 1.00 83.62 84 ARG A C 1
ATOM 730 O O . ARG A 1 84 ? 11.028 -9.340 2.433 1.00 83.62 84 ARG A O 1
ATOM 737 N N . VAL A 1 85 ? 10.367 -7.466 1.373 1.00 80.12 85 VAL A N 1
ATOM 738 C CA . VAL A 1 85 ? 9.174 -7.240 2.185 1.00 80.12 85 VAL A CA 1
ATOM 739 C C . VAL A 1 85 ? 8.084 -8.275 1.841 1.00 80.12 85 VAL A C 1
ATOM 741 O O . VAL A 1 85 ? 7.692 -8.392 0.667 1.00 80.12 85 VAL A O 1
ATOM 744 N N . PRO A 1 86 ? 7.571 -9.016 2.846 1.00 75.25 86 PRO A N 1
ATOM 745 C CA . PRO A 1 86 ? 6.479 -9.970 2.666 1.00 75.25 86 PRO A CA 1
ATOM 746 C C . PRO A 1 86 ? 5.233 -9.332 2.037 1.00 75.25 86 PRO A C 1
ATOM 748 O O . PRO A 1 86 ? 5.018 -8.120 2.124 1.00 75.25 86 PRO A O 1
ATOM 751 N N . ALA A 1 87 ? 4.409 -10.140 1.367 1.00 69.62 87 ALA A N 1
ATOM 752 C CA . ALA A 1 87 ? 3.237 -9.627 0.657 1.00 69.62 87 ALA A CA 1
ATOM 753 C C . ALA A 1 87 ? 2.213 -8.993 1.599 1.00 69.62 87 ALA A C 1
ATOM 755 O O . ALA A 1 87 ? 1.638 -7.966 1.256 1.00 69.62 87 ALA A O 1
ATOM 756 N N . GLU A 1 88 ? 2.093 -9.543 2.802 1.00 67.69 88 GLU A N 1
ATOM 757 C CA . GLU A 1 88 ? 1.220 -9.064 3.864 1.00 67.69 88 GLU A CA 1
ATOM 758 C C . GLU A 1 88 ? 1.581 -7.622 4.232 1.00 67.69 88 GLU A C 1
ATOM 760 O O . GLU A 1 88 ? 0.725 -6.749 4.241 1.00 67.69 88 GLU A O 1
ATOM 765 N N . VAL A 1 89 ? 2.875 -7.345 4.432 1.00 68.12 89 VAL A N 1
ATOM 766 C CA . VAL A 1 89 ? 3.381 -6.004 4.765 1.00 68.12 89 VAL A CA 1
ATOM 767 C C . VAL A 1 89 ? 3.186 -5.040 3.594 1.00 68.12 89 VAL A C 1
ATOM 769 O O . VAL A 1 89 ? 2.782 -3.898 3.779 1.00 68.12 89 VAL A O 1
ATOM 772 N N . ARG A 1 90 ? 3.414 -5.508 2.365 1.00 68.12 90 ARG A N 1
ATOM 773 C CA . ARG A 1 90 ? 3.243 -4.710 1.143 1.00 68.12 90 ARG A CA 1
ATOM 774 C C . ARG A 1 90 ? 1.807 -4.227 0.943 1.00 68.12 90 ARG A C 1
ATOM 776 O O . ARG A 1 90 ? 1.605 -3.103 0.483 1.00 68.12 90 ARG A O 1
ATOM 783 N N . GLU A 1 91 ? 0.824 -5.064 1.265 1.00 67.75 91 GLU A N 1
ATOM 784 C CA . GLU A 1 91 ? -0.599 -4.737 1.125 1.00 67.75 91 GLU A CA 1
ATOM 785 C C . GLU A 1 91 ? -1.023 -3.564 2.019 1.00 67.75 91 GLU A C 1
ATOM 787 O O . GLU A 1 91 ? -1.875 -2.773 1.616 1.00 67.75 91 GLU A O 1
ATOM 792 N N . HIS A 1 92 ? -0.356 -3.359 3.160 1.00 67.94 92 HIS A N 1
ATOM 793 C CA . HIS A 1 92 ? -0.596 -2.197 4.023 1.00 67.94 92 HIS A CA 1
ATOM 794 C C . HIS A 1 92 ? -0.207 -0.859 3.375 1.00 67.94 92 HIS A C 1
ATOM 796 O O . HIS A 1 92 ? -0.699 0.187 3.791 1.00 67.94 92 HIS A O 1
ATOM 802 N N . PHE A 1 93 ? 0.640 -0.873 2.341 1.00 68.19 93 PHE A N 1
ATOM 803 C CA . PHE A 1 93 ? 1.223 0.336 1.761 1.00 68.19 93 PHE A CA 1
ATOM 804 C C . PHE A 1 93 ? 0.859 0.569 0.291 1.00 68.19 93 PHE A C 1
ATOM 806 O O . PHE A 1 93 ? 1.495 1.408 -0.336 1.00 68.19 93 PHE A O 1
ATOM 813 N N . LEU A 1 94 ? -0.133 -0.117 -0.291 1.00 66.56 94 LEU A N 1
ATOM 814 C CA . LEU A 1 94 ? -0.390 -0.123 -1.749 1.00 66.56 94 LEU A CA 1
ATOM 815 C C . LEU A 1 94 ? -0.384 1.266 -2.425 1.00 66.56 94 LEU A C 1
ATOM 817 O O . LEU A 1 94 ? 0.238 1.436 -3.479 1.00 66.56 94 LEU A O 1
ATOM 821 N N . ASP A 1 95 ? -1.017 2.269 -1.812 1.00 62.03 95 ASP A N 1
ATOM 822 C CA . ASP A 1 95 ? -1.107 3.628 -2.370 1.00 62.03 95 ASP A CA 1
ATOM 823 C C . ASP A 1 95 ? 0.219 4.405 -2.316 1.00 62.03 95 ASP A C 1
ATOM 825 O O . ASP A 1 95 ? 0.518 5.225 -3.198 1.00 62.03 95 ASP A O 1
ATOM 829 N N . ASP A 1 96 ? 1.041 4.121 -1.308 1.00 67.25 96 ASP A N 1
ATOM 830 C CA . ASP A 1 96 ? 2.322 4.780 -1.061 1.00 67.25 96 ASP A CA 1
ATOM 831 C C . ASP A 1 96 ? 3.514 3.986 -1.607 1.00 67.25 96 ASP A C 1
ATOM 833 O O . ASP A 1 96 ? 4.548 4.570 -1.923 1.00 67.25 96 ASP A O 1
ATOM 837 N N . TRP A 1 97 ? 3.357 2.685 -1.844 1.00 76.12 97 TRP A N 1
ATOM 838 C CA . TRP A 1 97 ? 4.408 1.749 -2.247 1.00 76.12 97 TRP A CA 1
ATOM 839 C C . TRP A 1 97 ? 5.140 2.170 -3.523 1.00 76.12 97 TRP A C 1
ATOM 841 O O . TRP A 1 97 ? 6.346 1.981 -3.677 1.00 76.12 97 TRP A O 1
ATOM 851 N N . ILE A 1 98 ? 4.405 2.772 -4.455 1.00 70.25 98 ILE A N 1
ATOM 852 C CA . ILE A 1 98 ? 4.939 3.239 -5.741 1.00 70.25 98 ILE A CA 1
ATOM 853 C C . ILE A 1 98 ? 5.524 4.657 -5.623 1.00 70.25 98 ILE A C 1
ATOM 855 O O . ILE A 1 98 ? 6.324 5.070 -6.460 1.00 70.25 98 ILE A O 1
ATOM 859 N N . LYS A 1 99 ? 5.146 5.412 -4.585 1.00 72.69 99 LYS A N 1
ATOM 860 C CA . LYS A 1 99 ? 5.684 6.753 -4.313 1.00 72.69 99 LYS A CA 1
ATOM 861 C C . LYS A 1 99 ? 7.020 6.690 -3.570 1.00 72.69 99 LYS A C 1
ATOM 863 O O . LYS A 1 99 ? 7.829 7.593 -3.744 1.00 72.69 99 LYS A O 1
ATOM 868 N N . LEU A 1 100 ? 7.254 5.627 -2.799 1.00 78.94 100 LEU A N 1
ATOM 869 C CA . LEU A 1 100 ? 8.504 5.395 -2.075 1.00 78.94 100 LEU A CA 1
ATOM 870 C C . LEU A 1 100 ? 9.637 5.103 -3.064 1.00 78.94 100 LEU A C 1
ATOM 872 O O . LEU A 1 100 ? 9.681 4.033 -3.686 1.00 78.94 100 LEU A O 1
ATOM 876 N N . LYS A 1 101 ? 10.519 6.092 -3.234 1.00 74.12 101 LYS A N 1
ATOM 877 C CA . LYS A 1 101 ? 11.692 6.045 -4.123 1.00 74.12 101 LYS A CA 1
ATOM 878 C C . LYS A 1 101 ? 13.018 6.086 -3.369 1.00 74.12 101 LYS A C 1
ATOM 880 O O . LYS A 1 101 ? 14.046 5.809 -3.981 1.00 74.12 101 LYS A O 1
ATOM 885 N N . THR A 1 102 ? 12.997 6.455 -2.091 1.00 86.56 102 THR A N 1
ATOM 886 C CA . THR A 1 102 ? 14.194 6.511 -1.258 1.00 86.56 102 THR A CA 1
ATOM 887 C C . THR A 1 102 ? 14.209 5.321 -0.297 1.00 86.56 102 THR A C 1
ATOM 889 O O . THR A 1 102 ? 13.165 4.926 0.236 1.00 86.56 102 THR A O 1
ATOM 892 N N . PRO A 1 103 ? 15.388 4.720 -0.071 1.00 88.25 103 PRO A N 1
ATOM 893 C CA . PRO A 1 103 ? 15.487 3.511 0.732 1.00 88.25 103 PRO A CA 1
ATOM 894 C C . PRO A 1 103 ? 15.203 3.788 2.211 1.00 88.25 103 PRO A C 1
ATOM 896 O O . PRO A 1 103 ? 14.631 2.940 2.886 1.00 88.25 103 PRO A O 1
ATOM 899 N N . TYR A 1 104 ? 15.558 4.981 2.696 1.00 89.50 104 TYR A N 1
ATOM 900 C CA . TYR A 1 104 ? 15.378 5.373 4.092 1.00 89.50 104 TYR A CA 1
ATOM 901 C C . TYR A 1 104 ? 13.918 5.681 4.440 1.00 89.50 104 TYR A C 1
ATOM 903 O O . TYR A 1 104 ? 13.457 5.208 5.469 1.00 89.50 104 TYR A O 1
ATOM 911 N N . GLU A 1 105 ? 13.165 6.369 3.571 1.00 87.06 105 GLU A N 1
ATOM 912 C CA . GLU A 1 105 ? 11.722 6.583 3.801 1.00 87.06 105 GLU A CA 1
ATOM 913 C C . GLU A 1 105 ? 10.951 5.257 3.800 1.00 87.06 105 GLU A C 1
ATOM 915 O O . GLU A 1 105 ? 9.997 5.082 4.554 1.00 87.06 105 GLU A O 1
ATOM 920 N N . LEU A 1 106 ? 11.350 4.305 2.946 1.00 87.06 106 LEU A N 1
ATOM 921 C CA . LEU A 1 106 ? 10.763 2.967 2.957 1.00 87.06 106 LEU A CA 1
ATOM 922 C C . LEU A 1 106 ? 11.114 2.216 4.248 1.00 87.06 106 LEU A C 1
ATOM 924 O O . LEU A 1 106 ? 10.231 1.590 4.824 1.00 87.06 106 LEU A O 1
ATOM 928 N N . ALA A 1 107 ? 12.372 2.270 4.690 1.00 87.50 107 ALA A N 1
ATOM 929 C CA . ALA A 1 107 ? 12.808 1.615 5.921 1.00 87.50 107 ALA A CA 1
ATOM 930 C C . ALA A 1 107 ? 12.079 2.170 7.151 1.00 87.50 107 ALA A C 1
ATOM 932 O O . ALA A 1 107 ? 11.537 1.390 7.921 1.00 87.50 107 ALA A O 1
ATOM 933 N N . GLU A 1 108 ? 11.966 3.494 7.274 1.00 87.19 108 GLU A N 1
ATOM 934 C CA . GLU A 1 108 ? 11.263 4.147 8.385 1.00 87.19 108 GLU A CA 1
ATOM 935 C C . GLU A 1 108 ? 9.803 3.679 8.482 1.00 87.19 108 GLU A C 1
ATOM 937 O O . GLU A 1 108 ? 9.358 3.254 9.544 1.00 87.19 108 GLU A O 1
ATOM 942 N N . LYS A 1 109 ? 9.083 3.623 7.353 1.00 82.50 109 LYS A N 1
ATOM 943 C CA . LYS A 1 109 ? 7.706 3.100 7.328 1.00 82.50 109 LYS A CA 1
ATOM 944 C C . LYS A 1 109 ? 7.606 1.615 7.689 1.00 82.50 109 LYS A C 1
ATOM 946 O O . LYS A 1 109 ? 6.605 1.191 8.266 1.00 82.50 109 LYS A O 1
ATOM 951 N N . LEU A 1 110 ? 8.597 0.809 7.309 1.00 82.06 110 LEU A N 1
ATOM 952 C CA . LEU A 1 110 ? 8.634 -0.612 7.663 1.00 82.06 110 LEU A CA 1
ATOM 953 C C . LEU A 1 110 ? 8.913 -0.799 9.158 1.00 82.06 110 LEU A C 1
ATOM 955 O O . LEU A 1 110 ? 8.236 -1.603 9.791 1.00 82.06 110 LEU A O 1
ATOM 959 N N . ASP A 1 111 ? 9.838 -0.023 9.719 1.00 82.50 111 ASP A N 1
ATOM 960 C CA . ASP A 1 111 ? 10.181 -0.047 11.142 1.00 82.50 111 ASP A CA 1
ATOM 961 C C . ASP A 1 111 ? 9.001 0.430 12.008 1.00 82.50 111 ASP A C 1
ATOM 963 O O . ASP A 1 111 ? 8.680 -0.195 13.021 1.00 82.50 111 ASP A O 1
ATOM 967 N N . GLU A 1 112 ? 8.295 1.487 11.587 1.00 77.19 112 GLU A N 1
ATOM 968 C CA . GLU A 1 112 ? 7.044 1.935 12.215 1.00 77.19 112 GLU A CA 1
ATOM 969 C C . GLU A 1 112 ? 6.013 0.801 12.245 1.00 77.19 112 GLU A C 1
ATOM 971 O O . GLU A 1 112 ? 5.487 0.464 13.309 1.00 77.19 112 GLU A O 1
ATOM 976 N N . TYR A 1 113 ? 5.783 0.143 11.106 1.00 71.94 113 TYR A N 1
ATOM 977 C CA . TYR A 1 113 ? 4.867 -0.991 11.023 1.00 71.94 113 TYR A CA 1
ATOM 978 C C . TYR A 1 113 ? 5.297 -2.158 11.923 1.00 71.94 113 TYR A C 1
ATOM 980 O O . TYR A 1 113 ? 4.475 -2.721 12.650 1.00 71.94 113 TYR A O 1
ATOM 988 N N . GLU A 1 114 ? 6.582 -2.518 11.927 1.00 74.06 114 GLU A N 1
ATOM 989 C CA . GLU A 1 114 ? 7.114 -3.577 12.787 1.00 74.06 114 GLU A CA 1
ATOM 990 C C . GLU A 1 114 ? 7.021 -3.235 14.277 1.00 74.06 114 GLU A C 1
ATOM 992 O O . GLU A 1 114 ? 6.830 -4.139 15.089 1.00 74.06 114 GLU A O 1
ATOM 997 N N . SER A 1 115 ? 7.088 -1.956 14.651 1.00 73.12 115 SER A N 1
ATOM 998 C CA . SER A 1 115 ? 6.945 -1.521 16.043 1.00 73.12 115 SER A CA 1
ATOM 999 C C . SER A 1 115 ? 5.514 -1.690 16.580 1.00 73.12 115 SER A C 1
ATOM 1001 O O . SER A 1 115 ? 5.320 -2.007 17.760 1.00 73.12 115 SER A O 1
ATOM 1003 N N . ILE A 1 116 ? 4.511 -1.560 15.705 1.00 61.56 116 ILE A N 1
ATOM 1004 C CA . ILE A 1 116 ? 3.080 -1.628 16.044 1.00 61.56 116 ILE A CA 1
ATOM 1005 C C . ILE A 1 116 ? 2.541 -3.063 15.892 1.00 61.56 116 ILE A C 1
ATOM 1007 O O . ILE A 1 116 ? 1.687 -3.508 16.668 1.00 61.56 116 ILE A O 1
ATOM 1011 N N . LYS A 1 117 ? 3.096 -3.848 14.960 1.00 61.28 117 LYS A N 1
ATOM 1012 C CA . LYS A 1 117 ? 2.730 -5.251 14.698 1.00 61.28 117 LYS A CA 1
ATOM 1013 C C . LYS A 1 117 ? 2.648 -6.149 15.948 1.00 61.28 117 LYS A C 1
ATOM 1015 O O . LYS A 1 117 ? 1.613 -6.790 16.129 1.00 61.28 117 LYS A O 1
ATOM 1020 N N . PRO A 1 118 ? 3.637 -6.197 16.865 1.00 54.28 118 PRO A N 1
ATOM 1021 C CA . PRO A 1 118 ? 3.565 -7.052 18.050 1.00 54.28 118 PRO A CA 1
ATOM 1022 C C . PRO A 1 118 ? 2.493 -6.612 19.055 1.00 54.28 118 PRO A C 1
ATOM 1024 O O . PRO A 1 118 ? 2.086 -7.417 19.892 1.00 54.28 118 PRO A O 1
ATOM 1027 N N . GLN A 1 119 ? 2.027 -5.360 19.009 1.00 47.62 119 GLN A N 1
ATOM 1028 C CA . GLN A 1 119 ? 0.897 -4.900 19.821 1.00 47.62 119 GLN A CA 1
ATOM 1029 C C . GLN A 1 119 ? -0.426 -5.392 19.218 1.00 47.62 119 GLN A C 1
ATOM 1031 O O . GLN A 1 119 ? -1.258 -5.928 19.948 1.00 47.62 119 GLN A O 1
ATOM 1036 N N . CYS A 1 120 ? -0.563 -5.343 17.889 1.00 43.69 120 CYS A N 1
ATOM 1037 C CA . CYS A 1 120 ? -1.688 -5.942 17.163 1.00 43.69 120 CYS A CA 1
ATOM 1038 C C . CYS A 1 120 ? -1.745 -7.472 17.312 1.00 43.69 120 CYS A C 1
ATOM 1040 O O . CYS A 1 120 ? -2.820 -8.021 17.529 1.00 43.69 120 CYS A O 1
ATOM 1042 N N . ASP A 1 121 ? -0.609 -8.175 17.274 1.00 42.78 121 ASP A N 1
ATOM 1043 C CA . ASP A 1 121 ? -0.567 -9.636 17.442 1.00 42.78 121 ASP A CA 1
ATOM 1044 C C . ASP A 1 121 ? -0.930 -10.066 18.874 1.00 42.78 121 ASP A C 1
ATOM 1046 O O . ASP A 1 121 ? -1.568 -11.101 19.076 1.00 42.78 121 ASP A O 1
ATOM 1050 N N . LYS A 1 122 ? -0.567 -9.263 19.885 1.00 37.47 122 LYS A N 1
ATOM 1051 C CA . LYS A 1 122 ? -1.017 -9.462 21.274 1.00 37.47 122 LYS A CA 1
ATOM 1052 C C . LYS A 1 122 ? -2.516 -9.216 21.416 1.00 37.47 122 LYS A C 1
ATOM 1054 O O . LYS A 1 122 ? -3.179 -9.985 22.101 1.00 37.47 122 LYS A O 1
ATOM 1059 N N . LEU A 1 123 ? -3.055 -8.188 20.761 1.00 35.69 123 LEU A N 1
ATOM 1060 C CA . LEU A 1 123 ? -4.492 -7.905 20.749 1.00 35.69 123 LEU A CA 1
ATOM 1061 C C . LEU A 1 123 ? -5.283 -9.016 20.043 1.00 35.69 123 LEU A C 1
ATOM 1063 O O . LEU A 1 123 ? -6.281 -9.474 20.592 1.00 35.69 123 LEU A O 1
ATOM 1067 N N . LYS A 1 124 ? -4.791 -9.527 18.906 1.00 37.72 124 LYS A N 1
ATOM 1068 C CA . LYS A 1 124 ? -5.375 -10.678 18.197 1.00 37.72 124 LYS A CA 1
ATOM 1069 C C . LYS A 1 124 ? -5.362 -11.947 19.046 1.00 37.72 124 LYS A C 1
ATOM 1071 O O . LYS A 1 124 ? -6.402 -12.572 19.205 1.00 37.72 124 LYS A O 1
ATOM 1076 N N . LYS A 1 125 ? -4.232 -12.275 19.687 1.00 36.41 125 LYS A N 1
ATOM 1077 C CA . LYS A 1 125 ? -4.145 -13.423 20.609 1.00 36.41 125 LYS A CA 1
ATOM 1078 C C . LYS A 1 125 ? -5.040 -13.267 21.831 1.00 36.41 125 LYS A C 1
ATOM 1080 O O . LYS A 1 125 ? -5.640 -14.245 22.266 1.00 36.41 125 LYS A O 1
ATOM 1085 N N . ASN A 1 126 ? -5.145 -12.062 22.388 1.00 35.12 126 ASN A N 1
ATOM 1086 C CA . ASN A 1 126 ? -6.033 -11.795 23.516 1.00 35.12 126 ASN A CA 1
ATOM 1087 C C . ASN A 1 126 ? -7.501 -11.938 23.101 1.00 35.12 126 ASN A C 1
ATOM 1089 O O . ASN A 1 126 ? -8.269 -12.529 23.847 1.00 35.12 126 ASN A O 1
ATOM 1093 N N . TYR A 1 127 ? -7.879 -11.478 21.908 1.00 33.00 127 TYR A N 1
ATOM 1094 C CA . TYR A 1 127 ? -9.226 -11.659 21.373 1.00 33.00 127 TYR A CA 1
ATOM 1095 C C . TYR A 1 127 ? -9.546 -13.133 21.099 1.00 33.00 127 TYR A C 1
ATOM 1097 O O . TYR A 1 127 ? -10.590 -13.610 21.523 1.00 33.00 127 TYR A O 1
ATOM 1105 N N . GLU A 1 128 ? -8.631 -13.886 20.483 1.00 35.75 128 GLU A N 1
ATOM 1106 C CA . GLU A 1 128 ? -8.788 -15.330 20.254 1.00 35.75 128 GLU A CA 1
ATOM 1107 C C . GLU A 1 128 ? -8.889 -16.111 21.574 1.00 35.75 128 GLU A C 1
ATOM 1109 O O . GLU A 1 128 ? -9.736 -16.989 21.700 1.00 35.75 128 GLU A O 1
ATOM 1114 N N . THR A 1 129 ? -8.094 -15.740 22.585 1.00 34.50 129 THR A N 1
ATOM 1115 C CA . THR A 1 129 ? -8.128 -16.360 23.923 1.00 34.50 129 THR A CA 1
ATOM 1116 C C . THR A 1 129 ? -9.414 -16.010 24.682 1.00 34.50 129 THR A C 1
ATOM 1118 O O . THR A 1 129 ? -9.947 -16.846 25.409 1.00 34.50 129 THR A O 1
ATOM 1121 N N . VAL A 1 130 ? -9.936 -14.789 24.522 1.00 39.19 130 VAL A N 1
ATOM 1122 C CA . VAL A 1 130 ? -11.212 -14.358 25.120 1.00 39.19 130 VAL A CA 1
ATOM 1123 C C . VAL A 1 130 ? -12.396 -15.019 24.407 1.00 39.19 130 VAL A C 1
ATOM 1125 O O . VAL A 1 130 ? -13.278 -15.542 25.081 1.00 39.19 130 VAL A O 1
ATOM 1128 N N . ALA A 1 131 ? -12.369 -15.119 23.075 1.00 37.00 131 ALA A N 1
ATOM 1129 C CA . ALA A 1 131 ? -13.390 -15.796 22.275 1.00 37.00 131 ALA A CA 1
ATOM 1130 C C . ALA A 1 131 ? -13.450 -17.312 22.541 1.00 37.00 131 ALA A C 1
ATOM 1132 O O . ALA A 1 131 ? -14.532 -17.893 22.538 1.00 37.00 131 ALA A O 1
ATOM 1133 N N . SER A 1 132 ? -12.319 -17.964 22.840 1.00 38.38 132 SER A N 1
ATOM 1134 C CA . SER A 1 132 ? -12.299 -19.377 23.249 1.00 38.38 132 SER A CA 1
ATOM 1135 C C . SER A 1 132 ? -12.702 -19.618 24.712 1.00 38.38 132 SER A C 1
ATOM 1137 O O . SER A 1 132 ? -12.978 -20.758 25.082 1.00 38.38 132 SER A O 1
ATOM 1139 N N . ASN A 1 133 ? -12.751 -18.573 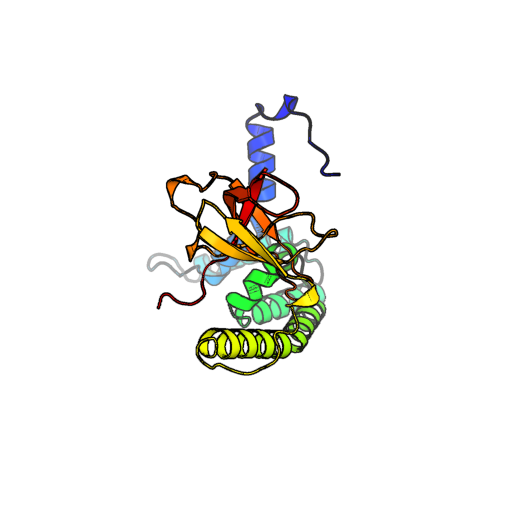25.548 1.00 39.53 133 ASN A N 1
ATOM 1140 C CA . ASN A 1 133 ? -13.040 -18.687 26.983 1.00 39.53 133 ASN A CA 1
ATOM 1141 C C . ASN A 1 133 ? -14.472 -18.269 27.373 1.00 39.53 133 ASN A C 1
ATOM 1143 O O . ASN A 1 133 ? -14.821 -18.350 28.553 1.00 39.53 133 ASN A O 1
ATOM 1147 N N . GLU A 1 134 ? -15.347 -17.925 26.421 1.00 44.94 134 GLU A N 1
ATOM 1148 C CA . GLU A 1 134 ? -16.773 -17.629 26.673 1.00 44.94 134 GLU A CA 1
ATOM 1149 C C . GLU A 1 134 ? -17.630 -18.856 27.061 1.00 44.94 134 GLU A C 1
ATOM 1151 O O . GLU A 1 134 ? -18.857 -18.797 27.117 1.00 44.94 134 GLU A O 1
ATOM 1156 N N . THR A 1 135 ? -16.997 -19.964 27.453 1.00 44.53 135 THR A N 1
ATOM 1157 C CA . THR A 1 135 ? -17.636 -21.016 28.253 1.00 44.53 135 THR A CA 1
ATOM 1158 C C . THR A 1 135 ? -16.991 -21.196 29.626 1.00 44.53 135 THR A C 1
ATOM 1160 O O . THR A 1 135 ? -16.828 -22.330 30.062 1.00 44.53 135 THR A O 1
ATOM 1163 N N . VAL A 1 136 ? -16.654 -20.132 30.365 1.00 37.81 136 VAL A N 1
ATOM 1164 C CA . VAL A 1 136 ? -16.478 -20.248 31.827 1.00 37.81 136 VAL A CA 1
ATOM 1165 C C . VAL A 1 136 ? -17.097 -19.064 32.574 1.00 37.81 136 VAL A C 1
ATOM 1167 O O . VAL A 1 136 ? -16.545 -17.979 32.700 1.00 37.81 136 VAL A O 1
ATOM 1170 N N . ARG A 1 137 ? -18.282 -19.365 33.104 1.00 45.19 137 ARG A N 1
ATOM 1171 C CA . ARG A 1 137 ? -18.942 -18.820 34.296 1.00 45.19 137 ARG A CA 1
ATOM 1172 C C . ARG A 1 137 ? -17.988 -18.120 35.283 1.00 45.19 137 ARG A C 1
ATOM 1174 O O . ARG A 1 137 ? -17.018 -18.720 35.733 1.00 45.19 137 ARG A O 1
ATOM 1181 N N . ASN A 1 138 ? -18.416 -16.941 35.739 1.00 44.56 138 ASN A N 1
ATOM 1182 C CA . ASN A 1 138 ? -17.933 -16.180 36.903 1.00 44.56 138 ASN A CA 1
ATOM 1183 C C . ASN A 1 138 ? -16.723 -15.256 36.675 1.00 44.56 138 ASN A C 1
ATOM 1185 O O . ASN A 1 138 ? -15.633 -15.478 37.192 1.00 44.56 138 ASN A O 1
ATOM 1189 N N . GLY A 1 139 ? -16.980 -14.127 36.019 1.00 40.38 139 GLY A N 1
ATOM 1190 C CA . GLY A 1 139 ? -16.200 -12.896 36.125 1.00 40.38 139 GLY A CA 1
ATOM 1191 C C . GLY A 1 139 ? -17.135 -11.739 35.793 1.00 40.38 139 GLY A C 1
ATOM 1192 O O . GLY A 1 139 ? -17.902 -11.850 34.844 1.00 40.38 139 GLY A O 1
ATOM 1193 N N . THR A 1 140 ? -17.163 -10.695 36.619 1.00 47.59 140 THR A N 1
ATOM 1194 C CA . THR A 1 140 ? -18.054 -9.533 36.468 1.00 47.59 140 THR A CA 1
ATOM 1195 C C . THR A 1 140 ? -18.041 -9.013 35.034 1.00 47.59 140 THR A C 1
ATOM 1197 O O . THR A 1 140 ? -16.994 -8.572 34.563 1.00 47.59 140 THR A O 1
ATOM 1200 N N . ASP A 1 141 ? -19.190 -9.073 34.363 1.00 61.19 141 ASP A N 1
ATOM 1201 C CA . ASP A 1 141 ? -19.378 -8.507 33.032 1.00 61.19 141 ASP A CA 1
ATOM 1202 C C . ASP A 1 141 ? -19.170 -6.990 33.117 1.00 61.19 141 ASP A C 1
ATOM 1204 O O . ASP A 1 141 ? -20.013 -6.242 33.614 1.00 61.19 141 ASP A O 1
ATOM 1208 N N . VAL A 1 142 ? -17.985 -6.547 32.697 1.00 70.19 142 VAL A N 1
ATOM 1209 C CA . VAL A 1 142 ? -17.549 -5.144 32.746 1.00 70.19 142 VAL A CA 1
ATOM 1210 C C . VAL A 1 142 ? -18.469 -4.254 31.899 1.00 70.19 142 VAL A C 1
ATOM 1212 O O . VAL A 1 142 ? -18.551 -3.050 32.139 1.00 70.19 142 VAL A O 1
ATOM 1215 N N . LEU A 1 143 ? -19.195 -4.842 30.942 1.00 72.56 143 LEU A N 1
ATOM 1216 C CA . LEU A 1 143 ? -20.113 -4.157 30.038 1.00 72.56 143 LEU A CA 1
ATOM 1217 C C . LEU A 1 143 ? -21.578 -4.246 30.486 1.00 72.56 143 LEU A C 1
ATOM 1219 O O . LEU A 1 143 ? -22.428 -3.594 29.879 1.00 72.56 143 LEU A O 1
ATOM 1223 N N . ALA A 1 144 ? -21.886 -4.960 31.574 1.00 74.19 144 ALA A N 1
ATOM 1224 C CA . ALA A 1 144 ? -23.237 -5.041 32.136 1.00 74.19 144 ALA A CA 1
ATOM 1225 C C . ALA A 1 144 ? -23.909 -3.670 32.376 1.00 74.19 144 ALA A C 1
ATOM 1227 O O . ALA A 1 144 ? -25.102 -3.553 32.111 1.00 74.19 144 ALA A O 1
ATOM 1228 N N . PRO A 1 145 ? -23.205 -2.602 32.821 1.00 80.06 145 PRO A N 1
ATOM 1229 C CA . PRO A 1 145 ? -23.829 -1.287 33.000 1.00 80.06 145 PRO A CA 1
ATOM 1230 C C . PRO A 1 145 ? -24.248 -0.607 31.690 1.00 80.06 145 PRO A C 1
ATOM 1232 O O . PRO A 1 145 ? -25.066 0.308 31.717 1.00 80.06 145 PRO A O 1
ATOM 1235 N N . TYR A 1 146 ? -23.661 -1.019 30.565 1.00 78.00 146 TYR A N 1
ATOM 1236 C CA . TYR A 1 146 ? -23.844 -0.403 29.250 1.00 78.00 146 TYR A CA 1
ATOM 1237 C C . TYR A 1 146 ? -24.620 -1.300 28.286 1.00 78.00 146 TYR A C 1
ATOM 1239 O O . TYR A 1 146 ? -24.810 -0.937 27.129 1.00 78.00 146 TYR A O 1
ATOM 1247 N N . THR A 1 147 ? -25.054 -2.477 28.729 1.00 82.56 147 THR A N 1
ATOM 1248 C CA . THR A 1 147 ? -25.813 -3.416 27.909 1.00 82.56 147 THR A CA 1
ATOM 1249 C C . THR A 1 147 ? -27.259 -3.481 28.373 1.00 82.56 147 THR A C 1
ATOM 1251 O O . THR A 1 147 ? -27.567 -3.480 29.563 1.00 82.56 147 THR A O 1
ATOM 1254 N N . SER A 1 148 ? -28.173 -3.550 27.412 1.00 81.50 148 SER A N 1
ATOM 1255 C CA . SER A 1 148 ? -29.578 -3.860 27.658 1.00 81.50 148 SER A CA 1
ATOM 1256 C C . SER A 1 148 ? -29.987 -5.080 26.869 1.00 81.50 148 SER A C 1
ATOM 1258 O O . SER A 1 148 ? -29.589 -5.238 25.717 1.00 81.50 148 SER A O 1
ATOM 1260 N N . LEU A 1 149 ? -30.838 -5.903 27.466 1.00 83.88 149 LEU A N 1
ATOM 1261 C CA . LEU A 1 149 ? -31.464 -7.005 26.759 1.00 83.88 149 LEU A CA 1
ATOM 1262 C C . LEU A 1 149 ? -32.412 -6.457 25.682 1.00 83.88 149 LEU A C 1
ATOM 1264 O O . LEU A 1 149 ? -33.219 -5.565 25.951 1.00 83.88 149 LEU A O 1
ATOM 1268 N N . GLY A 1 150 ? -32.294 -6.985 24.471 1.00 85.94 150 GLY A N 1
ATOM 1269 C CA . GLY A 1 150 ? -33.181 -6.693 23.353 1.00 85.94 150 GLY A CA 1
ATOM 1270 C C . GLY A 1 150 ? -33.178 -7.850 22.366 1.00 85.94 150 GLY A C 1
ATOM 1271 O O . GLY A 1 150 ? -32.518 -8.869 22.589 1.00 85.94 150 GLY A O 1
ATOM 1272 N N . THR A 1 151 ? -33.912 -7.706 21.270 1.00 87.88 151 THR A N 1
ATOM 1273 C CA . THR A 1 151 ? -33.932 -8.705 20.203 1.00 87.88 151 THR A CA 1
ATOM 1274 C C . THR A 1 151 ? -33.383 -8.132 18.909 1.00 87.88 151 THR A C 1
ATOM 1276 O O . THR A 1 151 ? -33.672 -6.996 18.537 1.00 87.88 151 THR A O 1
ATOM 1279 N N . VAL A 1 152 ? -32.579 -8.940 18.224 1.00 85.62 152 VAL A N 1
ATOM 1280 C CA . VAL A 1 152 ? -32.063 -8.652 16.889 1.00 85.62 152 VAL A CA 1
ATOM 1281 C C . VAL A 1 152 ? -32.575 -9.738 15.962 1.00 85.62 152 VAL A C 1
ATOM 1283 O O . VAL A 1 152 ? -32.261 -10.914 16.148 1.00 85.62 152 VAL A O 1
ATOM 1286 N N . ASN A 1 153 ? -33.410 -9.373 14.991 1.00 83.94 153 ASN A N 1
ATOM 1287 C CA . ASN A 1 153 ? -34.105 -10.318 14.111 1.00 83.94 153 ASN A CA 1
ATOM 1288 C C . ASN A 1 153 ? -34.893 -11.396 14.892 1.00 83.94 153 ASN A C 1
ATOM 1290 O O . ASN A 1 153 ? -34.927 -12.566 14.497 1.00 83.94 153 ASN A O 1
ATOM 1294 N N . GLY A 1 154 ? -35.470 -11.015 16.039 1.00 82.06 154 GLY A N 1
ATOM 1295 C CA . GLY A 1 154 ? -36.188 -11.909 16.953 1.00 82.06 154 GLY A CA 1
ATOM 1296 C C . GLY A 1 154 ? -35.302 -12.804 17.831 1.00 82.06 154 GLY A C 1
ATOM 1297 O O . GLY A 1 154 ? -35.830 -13.642 18.559 1.00 82.06 154 GLY A O 1
ATOM 1298 N N . ILE A 1 155 ? -33.973 -12.653 17.779 1.00 84.44 155 ILE A N 1
ATOM 1299 C CA . ILE A 1 155 ? -33.023 -13.375 18.636 1.00 84.44 155 ILE A CA 1
ATOM 1300 C C . ILE A 1 155 ? -32.656 -12.487 19.822 1.00 84.44 155 ILE A C 1
ATOM 1302 O O . ILE A 1 155 ? -32.123 -11.395 19.637 1.00 84.44 155 ILE A O 1
ATOM 1306 N 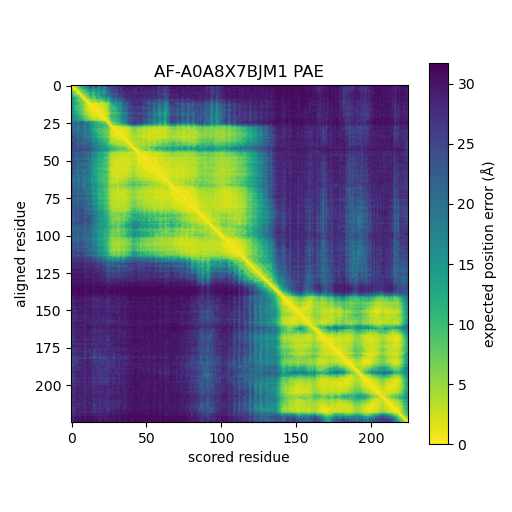N . GLU A 1 156 ? -32.927 -12.961 21.034 1.00 84.31 156 GLU A N 1
ATOM 1307 C CA . GLU A 1 156 ? -32.615 -12.243 22.269 1.00 84.31 156 GLU A CA 1
ATOM 1308 C C . GLU A 1 156 ? -31.102 -12.231 22.542 1.00 84.31 156 GLU A C 1
ATOM 1310 O O . GLU A 1 156 ? -30.447 -13.277 22.532 1.00 84.31 156 GLU A O 1
ATOM 1315 N N . MET A 1 157 ? -30.534 -11.044 22.767 1.00 83.75 157 MET A N 1
ATOM 1316 C CA . MET A 1 157 ? -29.115 -10.861 23.081 1.00 83.75 157 MET A CA 1
ATOM 1317 C C . MET A 1 157 ? -28.866 -9.552 23.846 1.00 83.75 157 MET A C 1
ATOM 1319 O O . MET A 1 157 ? -29.679 -8.626 23.771 1.00 83.75 157 MET A O 1
ATOM 1323 N N . PRO A 1 158 ? -27.748 -9.440 24.588 1.00 82.94 158 PRO A N 1
ATOM 1324 C CA . PRO A 1 158 ? -27.331 -8.164 25.155 1.00 82.94 158 PRO A CA 1
ATOM 1325 C C . PRO A 1 158 ? -26.890 -7.210 24.036 1.00 82.94 158 PRO A C 1
ATOM 1327 O O . PRO A 1 158 ? -26.019 -7.536 23.230 1.00 82.94 158 PRO A O 1
ATOM 1330 N N . ILE A 1 159 ? -27.488 -6.022 23.999 1.00 82.56 159 ILE A N 1
ATOM 1331 C CA . ILE A 1 159 ? -27.174 -4.949 23.053 1.00 82.56 159 ILE A CA 1
ATOM 1332 C C . ILE A 1 159 ? -26.412 -3.864 23.809 1.00 82.56 159 ILE A C 1
ATOM 1334 O O . ILE A 1 159 ? -26.905 -3.346 24.813 1.00 82.56 159 ILE A O 1
ATOM 1338 N N . LEU A 1 160 ? -25.213 -3.525 23.334 1.00 83.56 160 LEU A N 1
ATOM 1339 C CA . LEU A 1 160 ? -24.415 -2.434 23.886 1.00 83.56 160 LEU A CA 1
ATOM 1340 C C . LEU A 1 160 ? -25.021 -1.087 23.473 1.00 83.56 160 LEU A C 1
ATOM 1342 O O . LEU A 1 160 ? -25.178 -0.805 22.288 1.00 83.56 160 LEU A O 1
ATOM 1346 N N . GLN A 1 161 ? -25.350 -0.257 24.456 1.00 72.12 161 GLN A N 1
ATOM 1347 C CA . GLN A 1 161 ? -25.868 1.089 24.256 1.00 72.12 161 GLN A CA 1
ATOM 1348 C C . GLN A 1 161 ? -24.699 2.074 24.163 1.00 72.12 161 GLN A C 1
ATOM 1350 O O . GLN A 1 161 ? -24.240 2.597 25.176 1.00 72.12 161 GLN A O 1
ATOM 1355 N N . ASP A 1 162 ? -24.205 2.329 22.953 1.00 68.62 162 ASP A N 1
ATOM 1356 C CA . ASP A 1 162 ? -23.273 3.432 22.704 1.00 68.62 162 ASP A CA 1
ATOM 1357 C C . ASP A 1 162 ? -23.970 4.539 21.903 1.00 68.62 162 ASP A C 1
ATOM 1359 O O . ASP A 1 162 ? -24.216 4.410 20.706 1.00 68.62 162 ASP A O 1
ATOM 1363 N N . THR A 1 163 ? -24.289 5.652 22.568 1.00 56.44 163 THR A N 1
ATOM 1364 C CA . THR A 1 163 ? -24.944 6.825 21.960 1.00 56.44 163 THR A CA 1
ATOM 1365 C C . THR A 1 163 ? -24.011 7.610 21.018 1.00 56.44 163 THR A C 1
ATOM 1367 O O . THR A 1 163 ? -24.436 8.600 20.421 1.00 56.44 163 THR A O 1
ATOM 1370 N N . GLY A 1 164 ? -22.735 7.221 20.897 1.00 63.88 164 GLY A N 1
ATOM 1371 C CA . GLY A 1 164 ? -21.730 7.899 20.074 1.00 63.88 164 GLY A CA 1
ATOM 1372 C C . GLY A 1 164 ? -21.368 7.203 18.758 1.00 63.88 164 GLY A C 1
ATOM 1373 O O . GLY A 1 164 ? -20.654 7.799 17.947 1.00 63.88 164 GLY A O 1
ATOM 1374 N N . ALA A 1 165 ? -21.829 5.971 18.524 1.00 68.50 165 ALA A N 1
ATOM 1375 C CA . ALA A 1 165 ? -21.474 5.214 17.329 1.00 68.50 165 ALA A CA 1
ATOM 1376 C C . ALA A 1 165 ? -22.282 5.674 16.103 1.00 68.50 165 ALA A C 1
ATOM 1378 O O . ALA A 1 165 ? -23.500 5.821 16.145 1.00 68.50 165 ALA A O 1
ATOM 1379 N N . THR A 1 166 ? -21.599 5.890 14.978 1.00 74.44 166 THR A N 1
ATOM 1380 C CA . THR A 1 166 ? -22.232 6.249 13.695 1.00 74.44 166 THR A CA 1
ATOM 1381 C C . THR A 1 166 ? -22.617 5.036 12.849 1.00 74.44 166 THR A C 1
ATOM 1383 O O . THR A 1 166 ? -23.202 5.205 11.779 1.00 74.44 166 THR A O 1
ATOM 1386 N N . LEU A 1 167 ? -22.255 3.829 13.290 1.00 82.12 167 LEU A N 1
ATOM 1387 C CA . LEU A 1 167 ? -22.444 2.583 12.559 1.00 82.12 167 LEU A CA 1
ATOM 1388 C C . LEU A 1 167 ? -22.637 1.415 13.528 1.00 82.12 167 LEU A C 1
ATOM 1390 O O . LEU A 1 167 ? -21.791 1.182 14.391 1.00 82.12 167 LEU A O 1
ATOM 1394 N N . ASP A 1 168 ? -23.707 0.654 13.318 1.00 87.00 168 ASP A N 1
ATOM 1395 C CA . ASP A 1 168 ? -24.013 -0.543 14.097 1.00 87.00 168 ASP A CA 1
ATOM 1396 C C . ASP A 1 168 ? -23.149 -1.732 13.650 1.00 87.00 168 ASP A C 1
ATOM 1398 O O . ASP A 1 168 ? -22.869 -1.909 12.459 1.00 87.00 168 ASP A O 1
ATOM 1402 N N . LEU A 1 169 ? -22.747 -2.579 14.600 1.00 86.75 169 LEU A N 1
ATOM 1403 C CA . LEU A 1 169 ? -21.984 -3.804 14.349 1.00 86.75 169 LEU A CA 1
ATOM 1404 C C . LEU A 1 169 ? -22.791 -5.027 14.776 1.00 86.75 169 LEU A C 1
ATOM 1406 O O . LEU A 1 169 ? -23.355 -5.056 15.868 1.00 86.75 169 LEU A O 1
ATOM 1410 N N . ILE A 1 170 ? -22.798 -6.066 13.940 1.00 85.75 170 ILE A N 1
ATOM 1411 C CA . ILE A 1 170 ? -23.454 -7.336 14.248 1.00 85.75 170 ILE A CA 1
ATOM 1412 C C . ILE A 1 170 ? -22.565 -8.523 13.893 1.00 85.75 170 ILE A C 1
ATOM 1414 O O . ILE A 1 170 ? -21.860 -8.537 12.887 1.00 85.75 170 ILE A O 1
ATOM 1418 N N . CYS A 1 171 ? -22.607 -9.555 14.725 1.00 82.38 171 CYS A N 1
ATOM 1419 C CA . CYS A 1 171 ? -21.926 -10.811 14.460 1.00 82.38 171 CYS A CA 1
ATOM 1420 C C . CYS A 1 171 ? -22.664 -11.621 13.376 1.00 82.38 171 CYS A C 1
ATOM 1422 O O . CYS A 1 171 ? -23.892 -11.758 13.411 1.00 82.38 171 CYS A O 1
ATOM 1424 N N . LYS A 1 172 ? -21.914 -12.198 12.426 1.00 79.81 172 LYS A N 1
ATOM 1425 C CA . LYS A 1 172 ? -22.449 -12.980 11.300 1.00 79.81 172 LYS A CA 1
ATOM 1426 C C . LYS A 1 172 ? -23.396 -14.103 11.734 1.00 79.81 172 LYS A C 1
ATOM 1428 O O . LYS A 1 172 ? -24.355 -14.358 11.009 1.00 79.81 172 LYS A O 1
ATOM 1433 N N . LYS A 1 173 ? -23.198 -14.727 12.904 1.00 81.38 173 LYS A N 1
ATOM 1434 C CA . LYS A 1 173 ? -24.090 -15.785 13.425 1.00 81.38 173 LYS A CA 1
ATOM 1435 C C . LYS A 1 173 ? -25.560 -15.371 13.574 1.00 81.38 173 LYS A C 1
ATOM 1437 O O . LYS A 1 173 ? -26.432 -16.235 13.572 1.00 81.38 173 LYS A O 1
ATOM 1442 N N . TYR A 1 174 ? -25.846 -14.072 13.661 1.00 81.50 174 TYR A N 1
ATOM 1443 C CA . TYR A 1 174 ? -27.205 -13.536 13.806 1.00 81.50 174 TYR A CA 1
ATOM 1444 C C . TYR A 1 174 ? -27.789 -12.958 12.507 1.00 81.50 174 TYR A C 1
ATOM 1446 O O . TYR A 1 174 ? -28.901 -12.425 12.502 1.00 81.50 174 TYR A O 1
ATOM 1454 N N . VAL A 1 175 ? -27.062 -13.075 11.392 1.00 79.31 175 VAL A N 1
ATOM 1455 C CA . VAL A 1 175 ? -27.450 -12.532 10.087 1.00 79.31 175 VAL A CA 1
ATOM 1456 C C . VAL A 1 175 ? -27.723 -13.672 9.113 1.00 79.31 175 VAL A C 1
ATOM 1458 O O . VAL A 1 175 ? -26.841 -14.465 8.782 1.00 79.31 175 VAL A O 1
ATOM 1461 N N . LYS A 1 176 ? -28.954 -13.746 8.600 1.00 81.06 176 LYS A N 1
ATOM 1462 C CA . LYS A 1 176 ? -29.307 -14.704 7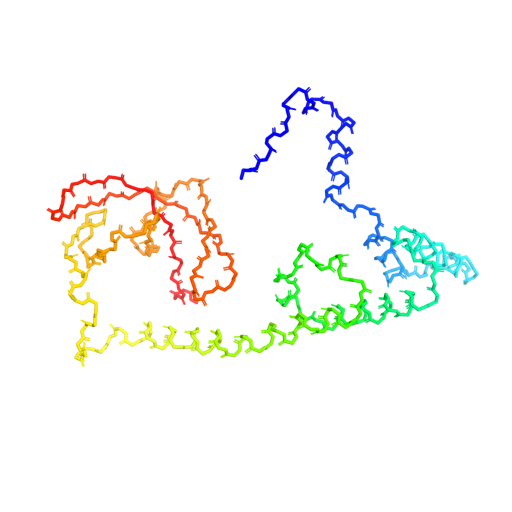.543 1.00 81.06 176 LYS A CA 1
ATOM 1463 C C . LYS A 1 176 ? -28.766 -14.222 6.191 1.00 81.06 176 LYS A C 1
ATOM 1465 O O . LYS A 1 176 ? -28.742 -13.018 5.948 1.00 81.06 176 LYS A O 1
ATOM 1470 N N . PRO A 1 177 ? -28.436 -15.126 5.248 1.00 73.75 177 PRO A N 1
ATOM 1471 C CA . PRO A 1 177 ? -27.997 -14.745 3.903 1.00 73.75 177 PRO A CA 1
ATOM 1472 C C . PRO A 1 177 ? -28.942 -13.774 3.171 1.00 73.75 177 PRO A C 1
ATOM 1474 O O . PRO A 1 177 ? -28.485 -12.945 2.395 1.00 73.75 177 PRO A O 1
ATOM 1477 N N . SER A 1 178 ? -30.249 -13.841 3.444 1.00 74.31 178 SER A N 1
ATOM 1478 C CA . SER A 1 178 ? -31.268 -12.958 2.858 1.00 74.31 178 SER A CA 1
ATOM 1479 C C . SER A 1 178 ? -31.278 -11.529 3.413 1.00 74.31 178 SER A C 1
ATOM 1481 O O . SER A 1 178 ? -31.966 -10.685 2.854 1.00 74.31 178 SER A O 1
ATOM 1483 N N . MET A 1 179 ? -30.582 -11.272 4.523 1.00 77.31 179 MET A N 1
ATOM 1484 C CA . MET A 1 179 ? -30.523 -9.964 5.192 1.00 77.31 179 MET A CA 1
ATOM 1485 C C . MET A 1 179 ? -29.339 -9.121 4.716 1.00 77.31 179 MET A C 1
ATOM 1487 O O . MET A 1 179 ? -29.282 -7.927 5.001 1.00 77.31 179 MET A O 1
ATOM 1491 N N . PHE A 1 180 ? -28.385 -9.725 3.999 1.00 78.62 180 PHE A N 1
ATOM 1492 C CA . PHE A 1 180 ? -27.279 -8.979 3.419 1.00 78.62 180 PHE A CA 1
ATOM 1493 C C . PHE A 1 180 ? -27.803 -8.028 2.358 1.00 78.62 180 PHE A C 1
ATOM 1495 O O . PHE A 1 180 ? -28.449 -8.423 1.386 1.00 78.62 180 PHE A O 1
ATOM 1502 N N . ILE A 1 181 ? -27.450 -6.768 2.533 1.00 73.62 181 ILE A N 1
ATOM 1503 C CA . ILE A 1 181 ? -27.560 -5.784 1.476 1.00 73.62 181 ILE A CA 1
ATOM 1504 C C . ILE A 1 181 ? -26.254 -5.889 0.684 1.00 73.62 181 ILE A C 1
ATOM 1506 O O . ILE A 1 181 ? -25.189 -6.058 1.273 1.00 73.62 181 ILE A O 1
ATOM 1510 N N . ASN A 1 182 ? -26.307 -5.856 -0.651 1.00 66.31 182 ASN A N 1
ATOM 1511 C CA . ASN A 1 182 ? -25.121 -5.938 -1.526 1.00 66.31 182 ASN A CA 1
ATOM 1512 C C . ASN A 1 182 ? -24.248 -4.661 -1.447 1.00 66.31 182 ASN A C 1
ATOM 1514 O O . ASN A 1 182 ? -23.775 -4.137 -2.454 1.00 66.31 182 ASN A O 1
ATOM 1518 N N . GLU A 1 183 ? -24.071 -4.138 -0.241 1.00 75.88 183 GLU A N 1
ATOM 1519 C CA . GLU A 1 183 ? -23.298 -2.974 0.139 1.00 75.88 183 GLU A CA 1
ATOM 1520 C C . GLU A 1 183 ? -22.200 -3.419 1.113 1.00 75.88 183 GLU A C 1
ATOM 1522 O O . GLU A 1 183 ? -22.314 -4.415 1.834 1.00 75.88 183 GLU A O 1
ATOM 1527 N N . THR A 1 184 ? -21.115 -2.659 1.137 1.00 70.50 184 THR A N 1
ATOM 1528 C CA . THR A 1 184 ? -19.983 -2.891 2.031 1.00 70.50 184 THR A CA 1
ATOM 1529 C C . THR A 1 184 ? -19.542 -1.571 2.633 1.00 70.50 184 THR A C 1
ATOM 1531 O O . THR A 1 184 ? -19.540 -0.550 1.940 1.00 70.50 184 THR A O 1
ATOM 1534 N N . VAL A 1 185 ? -19.096 -1.599 3.882 1.00 73.88 185 VAL A N 1
ATOM 1535 C CA . VAL A 1 185 ? -18.595 -0.432 4.602 1.00 73.88 185 VAL A CA 1
ATOM 1536 C C . VAL A 1 185 ? -17.153 -0.654 5.033 1.00 73.88 185 VAL A C 1
ATOM 1538 O O 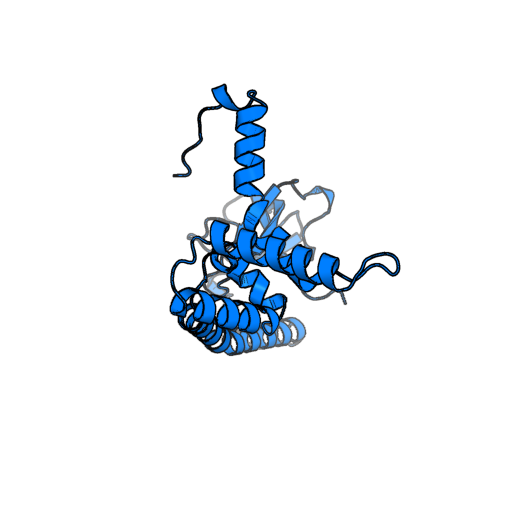. VAL A 1 185 ? -16.773 -1.736 5.473 1.00 73.88 185 VAL A O 1
ATOM 1541 N N . TRP A 1 186 ? -16.342 0.388 4.879 1.00 75.75 186 TRP A N 1
ATOM 1542 C CA . TRP A 1 186 ? -14.966 0.403 5.355 1.00 75.75 186 TRP A CA 1
ATOM 1543 C C . TRP A 1 186 ? -14.944 0.972 6.767 1.00 75.75 186 TRP A C 1
ATOM 1545 O O . TRP A 1 186 ? -15.270 2.143 6.965 1.00 75.75 186 TRP A O 1
ATOM 1555 N N . ILE A 1 187 ? -14.566 0.149 7.739 1.00 71.69 187 ILE A N 1
ATOM 1556 C CA . ILE A 1 187 ? -14.495 0.538 9.147 1.00 71.69 187 ILE A CA 1
ATOM 1557 C C . ILE A 1 187 ? -13.041 0.613 9.552 1.00 71.69 187 ILE A C 1
ATOM 1559 O O . ILE A 1 187 ? -12.274 -0.318 9.323 1.00 71.69 187 ILE A O 1
ATOM 1563 N N . ARG A 1 188 ? -12.676 1.722 10.184 1.00 67.56 188 ARG A N 1
ATOM 1564 C CA . ARG A 1 188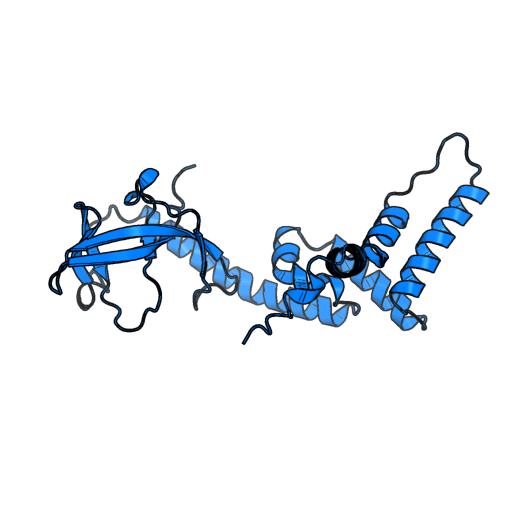 ? -11.397 1.872 10.862 1.00 67.56 188 ARG A CA 1
ATOM 1565 C C . ARG A 1 188 ? -11.680 1.918 12.351 1.00 67.56 188 ARG A C 1
ATOM 1567 O O . ARG A 1 188 ? -12.313 2.864 12.817 1.00 67.56 188 ARG A O 1
ATOM 1574 N N . THR A 1 189 ? -11.272 0.889 13.081 1.00 62.41 189 THR A N 1
ATOM 1575 C CA . THR A 1 189 ? -11.418 0.903 14.535 1.00 62.41 189 THR A CA 1
ATOM 1576 C C . THR A 1 189 ? -10.276 1.728 15.137 1.00 62.41 189 THR A C 1
ATOM 1578 O O . THR A 1 189 ? -9.195 1.799 14.556 1.00 62.41 189 THR A O 1
ATOM 1581 N N . PRO A 1 190 ? -10.461 2.362 16.305 1.00 52.44 190 PRO A N 1
ATOM 1582 C CA . PRO A 1 190 ? -9.352 3.013 17.009 1.00 52.44 190 PRO A CA 1
ATOM 1583 C C . PRO A 1 190 ? -8.221 2.042 17.389 1.00 52.44 190 PRO A C 1
ATOM 1585 O O . PRO A 1 190 ? -7.122 2.479 17.713 1.00 52.44 190 PRO A O 1
ATOM 1588 N N . LEU A 1 191 ? -8.514 0.737 17.379 1.00 52.62 191 LEU A N 1
ATOM 1589 C CA . LEU A 1 191 ? -7.623 -0.347 17.780 1.00 52.62 191 LEU A CA 1
ATOM 1590 C C . LEU A 1 191 ? -6.884 -0.987 16.591 1.00 52.62 191 LEU A C 1
ATOM 1592 O O . LEU A 1 191 ? -5.837 -1.593 16.798 1.00 52.62 191 LEU A O 1
ATOM 1596 N N . GLU A 1 192 ? -7.399 -0.852 15.363 1.00 53.12 192 GLU A N 1
ATOM 1597 C CA . GLU A 1 192 ? -6.798 -1.382 14.135 1.00 53.12 192 GLU A CA 1
ATOM 1598 C C . GLU A 1 192 ? -6.508 -0.246 13.146 1.00 53.12 192 GLU A C 1
ATOM 1600 O O . GLU A 1 192 ? -7.395 0.480 12.695 1.00 53.12 192 GLU A O 1
ATOM 1605 N N . GLU A 1 193 ? -5.241 -0.101 12.754 1.00 51.56 193 GLU A N 1
ATOM 1606 C CA . GLU A 1 193 ? -4.823 0.968 11.839 1.00 51.56 193 GLU A CA 1
ATOM 1607 C C . GLU A 1 193 ? -5.313 0.760 10.399 1.00 51.56 193 GLU A C 1
ATOM 1609 O O . GLU A 1 193 ? -5.419 1.723 9.634 1.00 51.56 193 GLU A O 1
ATOM 1614 N N . THR A 1 194 ? -5.663 -0.478 10.041 1.00 53.25 194 THR A N 1
ATOM 1615 C CA . THR A 1 194 ? -6.184 -0.858 8.726 1.00 53.25 194 THR A CA 1
ATOM 1616 C C . THR A 1 194 ? -7.698 -0.764 8.674 1.00 53.25 194 THR A C 1
ATOM 1618 O O . THR A 1 194 ? -8.389 -1.343 9.508 1.00 53.25 194 THR A O 1
ATOM 1621 N N . ALA A 1 195 ? -8.221 -0.098 7.643 1.00 62.12 195 ALA A N 1
ATOM 1622 C CA . ALA A 1 195 ? -9.649 -0.133 7.369 1.00 62.12 195 ALA A CA 1
ATOM 1623 C C . ALA A 1 195 ? -10.058 -1.533 6.885 1.00 62.12 195 ALA A C 1
ATOM 1625 O O . ALA A 1 195 ? -9.501 -2.049 5.915 1.00 62.12 195 ALA A O 1
ATOM 1626 N N . VAL A 1 196 ? -11.046 -2.133 7.541 1.00 69.88 196 VAL A N 1
ATOM 1627 C CA . VAL A 1 196 ? -11.612 -3.433 7.173 1.00 69.88 196 VAL A CA 1
ATOM 1628 C C . VAL A 1 196 ? -12.887 -3.206 6.369 1.00 69.88 196 VAL A C 1
ATOM 1630 O O . VAL A 1 196 ? -13.764 -2.448 6.780 1.00 69.88 196 VAL A O 1
ATOM 1633 N N . CYS A 1 197 ? -12.993 -3.865 5.216 1.00 72.38 197 CYS A N 1
ATOM 1634 C CA . CYS A 1 197 ? -14.210 -3.868 4.411 1.00 72.38 197 CYS A CA 1
ATOM 1635 C C . CYS A 1 197 ? -15.159 -4.956 4.920 1.00 72.38 197 CYS A C 1
ATOM 1637 O O . CYS A 1 197 ? -14.881 -6.151 4.769 1.00 72.38 197 CYS A O 1
ATOM 1639 N N . LEU A 1 198 ? -16.272 -4.547 5.522 1.00 77.69 198 LEU A N 1
ATOM 1640 C CA . LEU A 1 198 ? -17.298 -5.450 6.030 1.00 77.69 198 LEU A CA 1
ATOM 1641 C C . LEU A 1 198 ? -18.560 -5.375 5.165 1.00 77.69 198 LEU A C 1
ATOM 1643 O O . LEU A 1 198 ? -18.967 -4.281 4.766 1.00 77.69 198 LEU A O 1
ATOM 1647 N N . PRO A 1 199 ? -19.200 -6.517 4.867 1.00 76.38 199 PRO A N 1
ATOM 1648 C CA . PRO A 1 199 ? -20.509 -6.519 4.233 1.00 76.38 199 PRO A CA 1
ATOM 1649 C C . PRO A 1 199 ? -21.554 -5.950 5.191 1.00 76.38 199 PRO A C 1
ATOM 1651 O O . PRO A 1 199 ? -21.429 -6.086 6.409 1.00 76.38 199 PRO A O 1
ATOM 1654 N N . MET A 1 200 ? -22.583 -5.319 4.641 1.00 81.81 200 MET A N 1
ATOM 1655 C CA . MET A 1 200 ? -23.674 -4.762 5.430 1.00 81.81 200 MET A CA 1
ATOM 1656 C C . MET A 1 200 ? -24.902 -5.673 5.395 1.00 81.81 200 MET A C 1
ATOM 1658 O O . MET A 1 200 ? -25.137 -6.401 4.427 1.00 81.81 200 MET A O 1
ATOM 1662 N N . ALA A 1 201 ? -25.706 -5.612 6.449 1.00 84.75 201 ALA A N 1
ATOM 1663 C CA . ALA A 1 201 ? -26.998 -6.270 6.528 1.00 84.75 201 ALA A CA 1
ATOM 1664 C C . ALA A 1 201 ? -28.048 -5.319 7.095 1.00 84.75 201 ALA A C 1
ATOM 1666 O O . ALA A 1 201 ? -27.746 -4.478 7.941 1.00 84.75 201 ALA A O 1
ATOM 1667 N N . GLU A 1 202 ? -29.278 -5.461 6.619 1.00 90.69 202 GLU A N 1
ATOM 1668 C CA . GLU A 1 202 ? -30.435 -4.820 7.231 1.00 90.69 202 GLU A CA 1
ATOM 1669 C C . GLU A 1 202 ? -30.926 -5.706 8.378 1.00 90.69 202 GLU A C 1
ATOM 1671 O O . GLU A 1 202 ? -31.133 -6.910 8.199 1.00 90.69 202 GLU A O 1
ATOM 1676 N N . ILE A 1 203 ? -31.041 -5.123 9.567 1.00 89.12 203 ILE A N 1
ATOM 1677 C CA . ILE A 1 203 ? -31.414 -5.825 10.791 1.00 89.12 203 ILE A CA 1
ATOM 1678 C C . ILE A 1 203 ? -32.565 -5.112 11.488 1.00 89.12 203 ILE A C 1
ATOM 1680 O O . ILE A 1 203 ? -32.674 -3.886 11.471 1.00 89.12 203 ILE A O 1
ATOM 1684 N N . GLU A 1 204 ? -33.409 -5.911 12.121 1.00 90.12 204 GLU A N 1
ATOM 1685 C CA . GLU A 1 204 ? -34.554 -5.468 12.900 1.00 90.12 204 GLU A CA 1
ATOM 1686 C C . GLU A 1 204 ? -34.179 -5.512 14.385 1.00 90.12 204 GLU A C 1
ATOM 1688 O O . GLU A 1 204 ? -33.868 -6.578 14.922 1.00 90.12 204 GLU A O 1
ATOM 1693 N N . LEU A 1 205 ? -34.150 -4.348 15.028 1.00 88.06 205 LEU A N 1
ATOM 1694 C CA . LEU A 1 205 ? -33.823 -4.169 16.436 1.00 88.06 205 LEU A CA 1
ATOM 1695 C C . LEU A 1 205 ? -35.094 -3.858 17.220 1.00 88.06 205 L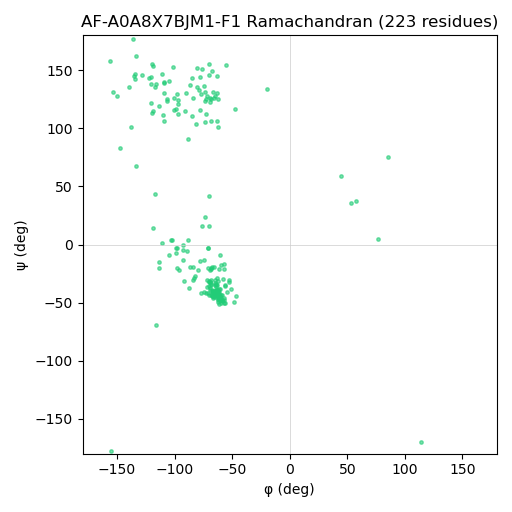EU A C 1
ATOM 1697 O O . LEU A 1 205 ? -35.789 -2.885 16.930 1.00 88.06 205 LEU A O 1
ATOM 1701 N N . ASP A 1 206 ? -35.353 -4.647 18.254 1.00 86.25 206 ASP A N 1
ATOM 1702 C CA . ASP A 1 206 ? -36.386 -4.362 19.243 1.00 86.25 206 ASP A CA 1
ATOM 1703 C C . ASP A 1 206 ? -35.733 -4.238 20.616 1.00 86.25 206 ASP A C 1
ATOM 1705 O O . ASP A 1 206 ? -35.158 -5.196 21.147 1.00 86.25 206 ASP A O 1
ATOM 1709 N N . CYS A 1 207 ? -35.753 -3.034 21.170 1.00 79.88 207 CYS A N 1
ATOM 1710 C CA . CYS A 1 207 ? -35.162 -2.743 22.464 1.00 79.88 207 CYS A CA 1
ATOM 1711 C C . CYS A 1 207 ? -36.095 -1.862 23.296 1.00 79.88 207 CYS A C 1
ATOM 1713 O O . CYS A 1 207 ? -37.142 -1.402 22.845 1.00 79.88 207 CYS A O 1
ATOM 1715 N N . VAL A 1 208 ? -35.695 -1.575 24.534 1.00 76.19 208 VAL A N 1
ATOM 1716 C CA . VAL A 1 208 ? -36.471 -0.726 25.458 1.00 76.19 208 VAL A CA 1
ATOM 1717 C C . VAL A 1 208 ? -36.766 0.684 24.920 1.00 76.19 208 VAL A C 1
ATOM 1719 O O . VAL A 1 208 ? -37.656 1.356 25.435 1.00 76.19 208 VAL A O 1
ATOM 1722 N N . PHE A 1 209 ? -36.048 1.132 23.884 1.00 69.44 209 PHE A N 1
ATOM 1723 C CA . PHE A 1 209 ? -36.256 2.423 23.220 1.00 69.44 209 PHE A CA 1
ATOM 1724 C C . PHE A 1 209 ? -37.199 2.355 22.014 1.00 69.44 209 PHE A C 1
ATOM 1726 O O . PHE A 1 209 ? -37.486 3.383 21.400 1.00 69.44 209 PHE A O 1
ATOM 1733 N N . GLY A 1 210 ? -37.705 1.165 21.700 1.00 79.19 210 GLY A N 1
ATOM 1734 C CA . GLY A 1 210 ? -38.625 0.911 20.610 1.00 79.19 210 GLY A CA 1
ATOM 1735 C C . GLY A 1 210 ? -38.023 0.044 19.515 1.00 79.19 210 GLY A C 1
ATOM 1736 O O . GLY A 1 210 ? -36.948 -0.542 19.640 1.00 79.19 210 GLY A O 1
ATOM 1737 N N . HIS A 1 211 ? -38.782 -0.021 18.432 1.00 86.25 211 HIS A N 1
ATOM 1738 C CA . HIS A 1 211 ? -38.514 -0.869 17.292 1.00 86.25 211 HIS A CA 1
ATOM 1739 C C . HIS A 1 211 ? -37.873 -0.064 16.157 1.00 86.25 211 HIS A C 1
ATOM 1741 O O . HIS A 1 211 ? -38.430 0.952 15.732 1.00 86.25 211 HIS A O 1
ATOM 1747 N N . VAL A 1 212 ? -36.721 -0.510 15.655 1.00 86.62 212 VAL A N 1
ATOM 1748 C CA . VAL A 1 212 ? -35.960 0.169 14.599 1.00 86.62 212 VAL A CA 1
ATOM 1749 C C . VAL A 1 212 ? -35.392 -0.848 13.616 1.00 86.62 212 VAL A C 1
ATOM 1751 O O . VAL A 1 212 ? -34.789 -1.839 14.009 1.00 86.62 212 VAL A O 1
ATOM 1754 N N . ILE A 1 213 ? -35.511 -0.558 12.323 1.00 88.12 213 ILE A N 1
ATOM 1755 C CA . ILE A 1 213 ? -34.778 -1.268 11.272 1.00 88.12 213 ILE A CA 1
ATOM 1756 C C . ILE A 1 213 ? -33.542 -0.434 10.925 1.00 88.12 213 ILE A C 1
ATOM 1758 O O . ILE A 1 213 ? -33.668 0.748 10.597 1.00 88.12 213 ILE A O 1
ATOM 1762 N N . THR A 1 214 ? -32.354 -1.028 11.016 1.00 87.88 214 THR A N 1
ATOM 1763 C CA . THR A 1 214 ? -31.070 -0.349 10.781 1.00 87.88 214 THR A CA 1
ATOM 1764 C C . THR A 1 214 ? -30.152 -1.171 9.879 1.00 87.88 214 THR A C 1
ATOM 1766 O O . THR A 1 214 ? -30.340 -2.373 9.690 1.00 87.88 214 THR A O 1
ATOM 1769 N N . LYS A 1 215 ? -29.139 -0.516 9.309 1.00 90.50 215 LYS A N 1
ATOM 1770 C CA . LYS A 1 215 ? -28.075 -1.164 8.540 1.00 90.50 215 LYS A CA 1
ATOM 1771 C C . LYS A 1 215 ? -26.851 -1.348 9.432 1.00 90.50 215 LYS A C 1
ATOM 1773 O O . LYS A 1 215 ? -26.220 -0.368 9.817 1.00 90.50 215 LYS A O 1
ATOM 1778 N N . ALA A 1 216 ? -26.473 -2.595 9.682 1.00 89.44 216 ALA A N 1
ATOM 1779 C CA . ALA A 1 216 ? -25.309 -2.940 10.488 1.00 89.44 216 ALA A CA 1
ATOM 1780 C C . ALA A 1 216 ? -24.201 -3.564 9.636 1.00 89.44 216 ALA A C 1
ATOM 1782 O O . ALA A 1 216 ? -24.461 -4.285 8.668 1.00 89.44 216 ALA A O 1
ATOM 1783 N N . ALA A 1 217 ? -22.949 -3.310 10.003 1.00 87.44 217 ALA A N 1
ATOM 1784 C CA . ALA A 1 217 ? -21.815 -4.004 9.418 1.00 87.44 217 ALA A CA 1
ATOM 1785 C C . ALA A 1 217 ? -21.638 -5.377 10.067 1.00 87.44 217 ALA A C 1
ATOM 1787 O O . ALA A 1 217 ? -21.698 -5.521 11.290 1.00 87.44 217 ALA A O 1
ATOM 1788 N N . VAL A 1 218 ? -21.399 -6.391 9.240 1.00 82.69 218 VAL A N 1
ATOM 1789 C CA . VAL A 1 218 ? -21.361 -7.782 9.683 1.00 82.69 218 VAL A CA 1
ATOM 1790 C C . VAL A 1 218 ? -19.922 -8.219 9.939 1.00 82.69 218 VAL A C 1
ATOM 1792 O O . VAL A 1 218 ? -19.121 -8.365 9.011 1.00 82.69 218 VAL A O 1
ATOM 1795 N N . LEU A 1 219 ? -19.604 -8.472 11.205 1.00 82.31 219 LEU A N 1
ATOM 1796 C CA . LEU A 1 219 ? -18.336 -9.044 11.647 1.00 82.31 219 LEU A CA 1
ATOM 1797 C C . LEU A 1 219 ? -18.328 -10.549 11.377 1.00 82.31 219 LEU A C 1
ATOM 1799 O O . LEU A 1 219 ? -19.264 -11.263 11.740 1.00 82.31 219 LEU A O 1
ATOM 1803 N N . ARG A 1 220 ? -17.267 -11.041 10.730 1.00 71.38 220 ARG A N 1
ATOM 1804 C CA . ARG A 1 220 ? -17.064 -12.483 10.549 1.00 71.38 220 ARG A CA 1
ATOM 1805 C C . ARG A 1 220 ? -16.649 -13.082 11.886 1.00 71.38 220 ARG A C 1
ATOM 1807 O O . ARG A 1 220 ? -15.724 -12.569 12.507 1.00 71.38 220 ARG A O 1
ATOM 1814 N N . ASP A 1 221 ? -17.290 -14.174 12.282 1.00 59.16 221 ASP A N 1
ATOM 1815 C CA . ASP A 1 221 ? -16.759 -15.006 13.353 1.00 59.16 221 ASP A CA 1
ATOM 1816 C C . ASP A 1 221 ? -15.403 -15.557 12.906 1.00 59.16 221 ASP A C 1
ATOM 1818 O O . ASP A 1 221 ? -15.287 -16.166 11.842 1.00 59.16 221 ASP A O 1
ATOM 1822 N N . SER A 1 222 ? -14.363 -15.339 13.706 1.00 47.81 222 SER A N 1
ATOM 1823 C CA . SER A 1 222 ? -13.039 -15.949 13.534 1.00 47.81 222 SER A CA 1
ATOM 1824 C C . SER A 1 222 ? -13.022 -17.440 13.918 1.00 47.81 222 SER A C 1
ATOM 1826 O O . SER A 1 222 ? -11.972 -17.989 14.237 1.00 47.81 222 SER A O 1
ATOM 1828 N N . LEU A 1 223 ? -14.176 -18.110 13.882 1.00 38.62 223 LEU A N 1
ATOM 1829 C CA . LEU A 1 223 ? -14.374 -19.496 14.297 1.00 38.62 223 LEU A CA 1
ATOM 1830 C C . LEU A 1 223 ? -15.194 -20.247 13.246 1.00 38.62 223 LEU A C 1
ATOM 1832 O O . LEU A 1 223 ? -16.330 -20.612 13.497 1.00 38.62 223 LEU A O 1
ATOM 1836 N N . ASP A 1 224 ? -14.607 -20.456 12.074 1.00 30.89 224 ASP A N 1
ATOM 1837 C CA . ASP A 1 224 ? -14.944 -21.567 11.178 1.00 30.89 224 ASP A CA 1
ATOM 1838 C C . ASP A 1 224 ? -13.640 -21.941 10.451 1.00 30.89 224 ASP A C 1
ATOM 1840 O O . ASP A 1 224 ? -13.324 -21.413 9.381 1.00 30.89 224 ASP A O 1
ATOM 1844 N N . GLN A 1 225 ? -12.826 -22.758 11.134 1.00 28.72 225 GLN A N 1
ATOM 1845 C CA . GLN A 1 225 ? -11.716 -23.523 10.549 1.00 28.72 225 GLN A CA 1
ATOM 1846 C C . GLN A 1 225 ? -12.256 -24.693 9.728 1.00 28.72 225 GLN A C 1
ATOM 1848 O O . GLN A 1 225 ? -13.222 -25.338 10.195 1.00 28.72 225 GLN A O 1
#

InterPro domains:
  IPR038269 SCAN domain superfamily [G3DSA:1.10.4020.10] (23-118)

Organism: Trichonephila clavipes (NCBI:txid2585209)

Nearest PDB structures (foldseek):
  3ogq-assembly1_A  TM=6.761E-01  e=1.739E-03  Feline immunodeficiency virus
  7d66-assembly1_F  TM=6.709E-01  e=1.099E-01  Toxoplasma gondii GT1
  5mkt-assembly1_A  TM=4.734E-01  e=1.085E+00  Mus musculus
  2l7j-assembly1_A  TM=2.484E-01  e=2.581E+00  Mus musculus

pLDDT: mean 72.54, std 16.84, range [28.72, 93.56]

Solvent-accessible surface area (backbone atoms only — not comparable to full-atom values): 13518 Å² total; per-residue (Å²): 133,85,82,77,75,71,75,85,51,72,80,38,62,67,56,45,48,49,50,46,48,68,71,63,54,76,56,50,65,54,27,46,46,48,47,74,67,61,72,83,55,94,89,56,54,72,68,58,47,52,50,53,45,49,50,30,49,52,53,28,39,55,72,71,64,55,86,47,70,66,54,47,52,29,35,54,50,25,52,53,51,58,70,71,50,52,70,74,65,50,64,79,35,63,89,50,57,82,69,56,51,44,43,63,68,46,48,53,56,49,51,55,49,59,68,48,44,64,57,51,51,50,49,50,53,51,49,53,54,52,68,72,45,80,83,60,89,89,70,86,64,85,56,57,91,44,41,45,74,29,27,48,71,83,43,78,44,77,41,75,69,63,97,81,65,92,68,49,78,38,58,40,93,75,56,56,83,89,32,52,45,103,46,70,46,77,45,65,52,100,88,39,97,61,67,45,80,25,48,25,26,58,44,43,37,40,39,95,91,48,78,47,77,47,70,24,36,40,42,77,70,95,76,80,132

Foldseek 3Di:
DPPDPDPPCVPPPVVVVCVVCVVVVPFQVVLVCCLPVPDDDPPDDPVVVVVSNVVSVVRNCVVVVPDDPVLVVQQVLLVVVVVPDDPVLCVVQVPCSVVPSGNVVVVVSVVVCVVCVVVVVVVVVVVVVVVVVVPDDDDPPPQVVQWFWWDKQNHTDTDGDDPPDPAAADEPVRDDPVFWDQDWDFDDDPSHNGTDIFTKGWIWIQGPVGTDTDIHGYDYDPPDD

Mean predicted aligned error: 18.95 Å

Sequence (225 aa):
MLAREPTERANNYDFVKDLILKRYRLNSEKLKQCFYRHQKSAEKSWRNYAHELNSYFTEWIAELQVKTFEQLKDLLITEQLKYRVPAEVREHFLDDWIKLKTPYELAEKLDEYESIKPQCDKLKKNYETVASNETVRNGTDVLAPYTSLGTVNGIEMPILQDTGATLDLICKKYVKPSMFINETVWIRTPLEETAVCLPMAEIELDCVFGHVITKAAVLRDSLDQ